Protein AF-A0AAN8JWE1-F1 (afdb_monomer)

pLDDT: mean 92.46, std 7.99, range [54.19, 98.5]

Solvent-accessible surface area (backbone atoms only — not comparable to full-atom values): 15077 Å² total; per-residue (Å²): 125,72,92,80,68,79,83,80,84,54,29,49,36,56,39,36,52,26,7,50,54,37,49,55,50,54,76,70,54,84,64,96,62,85,79,78,40,64,92,31,78,61,24,72,57,59,70,87,70,76,87,64,58,47,81,43,43,50,65,81,78,49,68,73,52,45,65,60,35,49,36,51,43,48,47,51,53,46,54,49,40,28,50,47,27,61,69,56,74,67,34,90,58,44,47,62,56,48,35,48,77,68,76,47,78,60,44,94,60,80,93,50,51,58,51,67,69,54,42,48,54,48,56,77,42,47,66,60,42,52,54,50,45,62,71,67,68,42,66,50,73,68,44,54,52,46,54,53,42,51,52,30,47,39,47,31,45,69,21,37,52,30,58,52,44,43,92,68,32,66,61,27,33,51,52,31,46,58,50,52,56,73,69,73,62,86,80,46,76,43,49,48,38,53,63,56,44,49,62,55,37,48,54,52,51,49,76,72,46,98,65,82,62,56,12,37,40,68,63,45,53,61,67,58,52,51,52,51,53,55,51,48,47,46,34,63,75,65,75,35,64,60,56,90,86,41,90,58,27,69,60,29,49,52,52,45,51,52,55,52,52,69,74,75,110

Organism: Patella caerulea (NCBI:txid87958)

Sequence (265 aa):
MDPNRVIHLRTLGEIRSNAQNYQNAVSNHKGKTKLSAGPFKSCNNAPLVKSLHDDTKVIDFLPVMELHLLLGVTNRLYDHLDTVLRESGDSSLCAQDWAHALSLKRPELHSGEFNGNQCRKLLSNIDKLEDLMNADGNVGPEGQKVLSMLRNFEQVRQRCFGMNLHVDYETSINSFKASYSSLGIPVTSKVHAVFDHISQFLNAQAATSNEQQHGLGYWSEQASEAVHADFQKLWQTGGYKRELSHPEYGQKLLRCTVAYCSRHM

Structure (mmCIF, N/CA/C/O backbone):
data_AF-A0AAN8JWE1-F1
#
_entry.id   AF-A0AAN8JWE1-F1
#
loop_
_atom_site.group_PDB
_atom_site.id
_atom_site.type_symbol
_atom_site.label_atom_id
_atom_site.label_alt_id
_atom_site.label_comp_id
_atom_site.label_asym_id
_atom_site.label_entity_id
_atom_site.label_seq_id
_atom_site.pdbx_PDB_ins_code
_atom_site.Cartn_x
_atom_site.Cartn_y
_atom_site.Cartn_z
_atom_site.occupancy
_atom_site.B_iso_or_equiv
_atom_site.auth_seq_id
_atom_site.auth_comp_id
_atom_site.auth_asym_id
_atom_site.auth_atom_id
_atom_site.pdbx_PDB_model_num
ATOM 1 N N . MET A 1 1 ? 5.346 17.656 -5.849 1.00 58.16 1 MET A N 1
ATOM 2 C CA . MET A 1 1 ? 4.776 18.003 -4.525 1.00 58.16 1 MET A CA 1
ATOM 3 C C . MET A 1 1 ? 5.445 19.269 -4.027 1.00 58.16 1 MET A C 1
ATOM 5 O O . MET A 1 1 ? 6.596 19.477 -4.381 1.00 58.16 1 MET A O 1
ATOM 9 N N . ASP A 1 2 ? 4.754 20.077 -3.224 1.00 57.25 2 ASP A N 1
ATOM 10 C CA . ASP A 1 2 ? 5.368 21.213 -2.528 1.00 57.25 2 ASP A CA 1
ATOM 11 C C . ASP A 1 2 ? 6.410 20.698 -1.507 1.00 57.25 2 ASP A C 1
ATOM 13 O O . ASP A 1 2 ? 6.025 19.961 -0.592 1.00 57.25 2 ASP A O 1
ATOM 17 N N . PRO A 1 3 ? 7.709 21.023 -1.662 1.00 54.19 3 PRO A N 1
ATOM 18 C CA . PRO A 1 3 ? 8.761 20.600 -0.737 1.00 54.19 3 PRO A CA 1
ATOM 19 C C . PRO A 1 3 ? 8.605 21.201 0.669 1.00 54.19 3 PRO A C 1
ATOM 21 O O . PRO A 1 3 ? 9.170 20.662 1.614 1.00 54.19 3 PRO A O 1
ATOM 24 N N . ASN A 1 4 ? 7.797 22.255 0.828 1.00 56.31 4 ASN A N 1
ATOM 25 C CA . ASN A 1 4 ? 7.516 22.903 2.111 1.00 56.31 4 ASN A CA 1
ATOM 26 C C . ASN A 1 4 ? 6.221 22.403 2.770 1.00 56.31 4 ASN A C 1
ATOM 28 O O . ASN A 1 4 ? 5.775 22.961 3.775 1.00 56.31 4 ASN A O 1
ATOM 32 N N . ARG A 1 5 ? 5.583 21.361 2.219 1.00 69.69 5 ARG A N 1
ATOM 33 C CA . ARG A 1 5 ? 4.341 20.816 2.772 1.00 69.69 5 ARG A CA 1
ATOM 34 C C . ARG A 1 5 ? 4.588 20.217 4.160 1.00 69.69 5 ARG A C 1
ATOM 36 O O . ARG A 1 5 ? 5.091 19.103 4.282 1.00 69.69 5 ARG A O 1
ATOM 43 N N . VAL A 1 6 ? 4.130 20.914 5.199 1.00 70.62 6 VAL A N 1
ATOM 44 C CA . VAL A 1 6 ? 4.086 20.386 6.568 1.00 70.62 6 VAL A CA 1
ATOM 45 C C . VAL A 1 6 ? 2.874 19.467 6.719 1.00 70.62 6 VAL A C 1
ATOM 47 O O . VAL A 1 6 ? 1.730 19.855 6.471 1.00 70.62 6 VAL A O 1
ATOM 50 N N . ILE A 1 7 ? 3.123 18.215 7.100 1.00 79.56 7 ILE A N 1
ATOM 51 C CA . ILE A 1 7 ? 2.077 17.210 7.307 1.00 79.56 7 ILE A CA 1
ATOM 52 C C . ILE A 1 7 ? 1.732 17.193 8.793 1.00 79.56 7 ILE A C 1
ATOM 54 O O . ILE A 1 7 ? 2.473 16.644 9.606 1.00 79.56 7 ILE A O 1
ATOM 58 N N . HIS A 1 8 ? 0.593 17.785 9.140 1.00 85.00 8 HIS A N 1
ATOM 59 C CA . HIS A 1 8 ? 0.074 17.756 10.504 1.00 85.00 8 HIS A CA 1
ATOM 60 C C . HIS A 1 8 ? -0.606 16.413 10.793 1.00 85.00 8 HIS A C 1
ATOM 62 O O . HIS A 1 8 ? -1.521 15.998 10.074 1.00 85.00 8 HIS A O 1
ATOM 68 N N . LEU A 1 9 ? -0.143 15.734 11.846 1.00 90.88 9 LEU A N 1
ATOM 69 C CA . LEU A 1 9 ? -0.766 14.516 12.357 1.00 90.88 9 LEU A CA 1
ATOM 70 C C . LEU A 1 9 ? -2.121 14.857 12.964 1.00 90.88 9 LEU A C 1
ATOM 72 O O . LEU A 1 9 ? -2.204 15.725 13.829 1.00 90.88 9 LEU A O 1
ATOM 76 N N . ARG A 1 10 ? -3.163 14.155 12.518 1.00 91.94 10 ARG A N 1
ATOM 77 C CA . ARG A 1 10 ? -4.519 14.395 13.008 1.00 91.94 10 ARG A CA 1
ATOM 78 C C . ARG A 1 10 ? -4.742 13.783 14.380 1.00 91.94 10 ARG A C 1
ATOM 80 O O . ARG A 1 10 ? -4.259 12.677 14.646 1.00 91.94 10 ARG A O 1
ATOM 87 N N . THR A 1 11 ? -5.559 14.448 15.186 1.00 95.25 11 THR A N 1
ATOM 88 C CA . THR A 1 11 ? -6.065 13.902 16.449 1.00 95.25 11 THR A CA 1
ATOM 89 C C . THR A 1 11 ? -7.480 13.339 16.315 1.00 95.25 11 THR A C 1
ATOM 91 O O . THR A 1 11 ? -8.194 13.582 15.335 1.00 95.25 11 THR A O 1
ATOM 94 N N . LEU A 1 12 ? -7.912 12.559 17.308 1.00 95.25 12 LEU A N 1
ATOM 95 C CA . LEU A 1 12 ? -9.286 12.061 17.377 1.00 95.25 12 LEU A CA 1
ATOM 96 C C . LEU A 1 12 ? -10.309 13.191 17.522 1.00 95.25 12 LEU A C 1
ATOM 98 O O . LEU A 1 12 ? -11.371 13.112 16.900 1.00 95.25 12 LEU A O 1
ATOM 102 N N . GLY A 1 13 ? -9.987 14.243 18.277 1.00 95.88 13 GLY A N 1
ATOM 103 C CA . GLY A 1 13 ? -10.839 15.421 18.443 1.00 95.88 13 GLY A CA 1
ATOM 104 C C . GLY A 1 13 ? -11.078 16.148 17.125 1.00 95.88 13 GLY A C 1
ATOM 105 O O . GLY A 1 13 ? -12.217 16.471 16.783 1.00 95.88 13 GLY A O 1
ATOM 106 N N . GLU A 1 14 ? -10.034 16.304 16.307 1.00 96.12 14 GLU A N 1
ATOM 107 C CA . GLU A 1 14 ? -10.172 16.877 14.967 1.00 96.12 14 GLU A CA 1
ATOM 108 C C . GLU A 1 14 ? -11.060 16.015 14.063 1.00 96.12 14 GLU A C 1
ATOM 110 O O . GLU A 1 14 ? -11.883 16.549 13.317 1.00 96.12 14 GLU A O 1
ATOM 115 N N . ILE A 1 15 ? -10.937 14.684 14.117 1.00 95.75 15 ILE A N 1
ATOM 116 C CA . ILE A 1 15 ? -11.800 13.788 13.331 1.00 95.75 15 ILE A CA 1
ATOM 117 C C . ILE A 1 15 ? -13.252 13.882 13.806 1.00 95.75 15 ILE A C 1
ATOM 119 O O . ILE A 1 15 ? -14.153 13.967 12.970 1.00 95.75 15 ILE A O 1
ATOM 123 N N . ARG A 1 16 ? -13.490 13.897 15.123 1.00 96.25 16 ARG A N 1
ATOM 124 C CA . ARG A 1 16 ? -14.828 14.043 15.721 1.00 96.25 16 ARG A CA 1
ATOM 125 C C . ARG A 1 16 ? -15.475 15.361 15.299 1.00 96.25 16 ARG A C 1
ATOM 127 O O . ARG A 1 16 ? -16.591 15.341 14.785 1.00 96.25 16 ARG A O 1
ATOM 134 N N . SER A 1 17 ? -14.747 16.471 15.423 1.00 96.94 17 SER A N 1
ATOM 135 C CA . SER A 1 17 ? -15.210 17.802 15.017 1.00 96.94 17 SER A CA 1
ATOM 136 C C . SER A 1 17 ? -15.527 17.866 13.518 1.00 96.94 17 SER A C 1
ATOM 138 O O . SER A 1 17 ? -16.623 18.266 13.126 1.00 96.94 17 SER A O 1
ATOM 140 N N . ASN A 1 18 ? -14.626 17.380 12.655 1.00 97.19 18 ASN A N 1
ATOM 141 C CA . ASN A 1 18 ? -14.869 17.360 11.209 1.00 97.19 18 ASN A CA 1
ATOM 142 C C . ASN A 1 18 ? -16.058 16.467 10.821 1.00 97.19 18 ASN A C 1
ATOM 144 O O . ASN A 1 18 ? -16.845 16.851 9.954 1.00 97.19 18 ASN A O 1
ATOM 148 N N . ALA A 1 19 ? -16.226 15.315 11.475 1.00 97.06 19 ALA A N 1
ATOM 149 C CA . ALA A 1 19 ? -17.369 14.437 11.251 1.00 97.06 19 ALA A CA 1
ATOM 150 C C . ALA A 1 19 ? -18.691 15.078 11.676 1.00 97.06 19 ALA A C 1
ATOM 152 O O . ALA A 1 19 ? -19.666 15.015 10.928 1.00 97.06 19 ALA A O 1
ATOM 153 N N . GLN A 1 20 ? -18.720 15.745 12.830 1.00 97.25 20 GLN A N 1
ATOM 154 C CA . GLN A 1 20 ? -19.896 16.483 13.283 1.00 97.25 20 GLN A CA 1
ATOM 155 C C . GLN A 1 20 ? -20.250 17.608 12.303 1.00 97.25 20 GLN A C 1
ATOM 157 O O . GLN A 1 20 ? -21.405 17.744 11.902 1.00 97.25 20 GLN A O 1
ATOM 162 N N . ASN A 1 21 ? -19.251 18.364 11.842 1.00 97.62 21 ASN A N 1
ATOM 163 C CA . ASN A 1 21 ? -19.444 19.420 10.850 1.00 97.62 21 ASN A CA 1
ATOM 164 C C . ASN A 1 21 ? -19.995 18.870 9.527 1.00 97.62 21 ASN A C 1
ATOM 166 O O . ASN A 1 21 ? -20.923 19.454 8.964 1.00 97.62 21 ASN A O 1
ATOM 170 N N . TYR A 1 22 ? -19.491 17.723 9.059 1.00 97.62 22 TYR A N 1
ATOM 171 C CA . TYR A 1 22 ? -20.025 17.058 7.870 1.00 97.62 22 TYR A CA 1
ATOM 172 C C . TYR A 1 22 ? -21.480 16.619 8.065 1.00 97.62 22 TYR A C 1
ATOM 174 O O . TYR A 1 22 ? -22.319 16.892 7.211 1.00 97.62 22 TYR A O 1
ATOM 182 N N . GLN A 1 23 ? -21.807 15.980 9.188 1.00 96.62 23 GLN A N 1
ATOM 183 C CA . GLN A 1 23 ? -23.162 15.497 9.481 1.00 96.62 23 GLN A CA 1
ATOM 184 C C . GLN A 1 23 ? -24.174 16.643 9.613 1.00 96.62 23 GLN A C 1
ATOM 186 O O . GLN A 1 23 ? -25.292 16.548 9.096 1.00 96.62 23 GLN A O 1
ATOM 191 N N . ASN A 1 24 ? -23.762 17.761 10.214 1.00 96.69 24 ASN A N 1
ATOM 192 C CA . ASN A 1 24 ? -24.551 18.989 10.263 1.00 96.69 24 ASN A CA 1
ATOM 193 C C . ASN A 1 24 ? -24.773 19.558 8.855 1.00 96.69 24 ASN A C 1
ATOM 195 O O . ASN A 1 24 ? -25.891 19.936 8.507 1.00 96.69 24 ASN A O 1
ATOM 199 N N . ALA A 1 25 ? -23.736 19.587 8.015 1.00 96.19 25 ALA A N 1
ATOM 200 C CA . ALA A 1 25 ? -23.857 20.061 6.641 1.00 96.19 25 ALA A CA 1
ATOM 201 C C . ALA A 1 25 ? -24.756 19.149 5.789 1.00 96.19 25 ALA A C 1
ATOM 203 O O . ALA A 1 25 ? -25.588 19.650 5.040 1.00 96.19 25 ALA A O 1
ATOM 204 N N . VAL A 1 26 ? -24.653 17.823 5.945 1.00 95.69 26 VAL A N 1
ATOM 205 C CA . VAL A 1 26 ? -25.523 16.839 5.278 1.00 95.69 26 VAL A CA 1
ATOM 206 C C . VAL A 1 26 ? -26.982 17.025 5.684 1.00 95.69 26 VAL A C 1
ATOM 208 O O . VAL A 1 26 ? -27.845 17.041 4.814 1.00 95.69 26 VAL A O 1
ATOM 211 N N . SER A 1 27 ? -27.260 17.222 6.975 1.00 94.38 27 SER A N 1
ATOM 212 C CA . SER A 1 27 ? -28.627 17.437 7.480 1.00 94.38 27 SER A CA 1
ATOM 213 C C . SER A 1 27 ? -29.282 18.694 6.895 1.00 94.38 27 SER A C 1
ATOM 215 O O . SER A 1 27 ? -30.498 18.748 6.734 1.00 94.38 27 SER A O 1
ATOM 217 N N . ASN A 1 28 ? -28.469 19.691 6.535 1.00 93.69 28 ASN A N 1
ATOM 218 C CA . ASN A 1 28 ? -28.914 20.943 5.924 1.00 93.69 28 ASN A CA 1
ATOM 219 C C . ASN A 1 28 ? -28.837 20.940 4.386 1.00 93.69 28 ASN A C 1
ATOM 221 O O . ASN A 1 28 ? -29.255 21.905 3.739 1.00 93.69 28 ASN A O 1
ATOM 225 N N . HIS A 1 29 ? -28.295 19.883 3.778 1.00 93.75 29 HIS A N 1
ATOM 226 C CA . HIS A 1 29 ? -28.052 19.824 2.343 1.00 93.75 29 HIS A CA 1
ATOM 227 C C . HIS A 1 29 ? -29.338 19.507 1.577 1.00 93.75 29 HIS A C 1
ATOM 229 O O . HIS A 1 29 ? -29.913 18.433 1.716 1.00 93.75 29 HIS A O 1
ATOM 235 N N . LYS A 1 30 ? -29.766 20.435 0.714 1.00 92.31 30 LYS A N 1
ATOM 236 C CA . LYS A 1 30 ? -30.956 20.287 -0.149 1.00 92.31 30 LYS A CA 1
ATOM 237 C C . LYS A 1 30 ? -30.621 19.901 -1.595 1.00 92.31 30 LYS A C 1
ATOM 239 O O . LYS A 1 30 ? -31.501 19.885 -2.453 1.00 92.31 30 LYS A O 1
ATOM 244 N N . GLY A 1 31 ? -29.345 19.657 -1.899 1.00 89.00 31 GLY A N 1
ATOM 245 C CA . GLY A 1 31 ? -28.910 19.309 -3.249 1.00 89.00 31 GLY A CA 1
ATOM 246 C C . GLY A 1 31 ? -29.350 17.902 -3.657 1.00 89.00 31 GLY A C 1
ATOM 247 O O . GLY A 1 31 ? -29.452 17.004 -2.829 1.00 89.00 31 GLY A O 1
ATOM 248 N N . LYS A 1 32 ? -29.565 17.697 -4.963 1.00 86.31 32 LYS A N 1
ATOM 249 C CA . LYS A 1 32 ? -29.932 16.383 -5.527 1.00 86.31 32 LYS A CA 1
ATOM 250 C C . LYS A 1 32 ? -28.802 15.351 -5.436 1.00 86.31 32 LYS A C 1
ATOM 252 O O . LYS A 1 32 ? -29.055 14.154 -5.483 1.00 86.31 32 LYS A O 1
ATOM 257 N N . THR A 1 33 ? -27.557 15.810 -5.343 1.00 91.56 33 THR A N 1
ATOM 258 C CA . THR A 1 33 ? -26.364 14.965 -5.246 1.00 91.56 33 THR A CA 1
ATOM 259 C C . THR A 1 33 ? -25.874 14.883 -3.808 1.00 91.56 33 THR A C 1
ATOM 261 O O . THR A 1 33 ? -26.027 15.830 -3.038 1.00 91.56 33 THR A O 1
ATOM 264 N N . LYS A 1 34 ? -25.231 13.768 -3.446 1.00 90.56 34 LYS A N 1
ATOM 265 C CA . LYS A 1 34 ? -24.604 13.599 -2.129 1.00 90.56 34 LYS A CA 1
ATOM 266 C C . LYS A 1 34 ? -23.579 14.710 -1.874 1.00 90.56 34 LYS A C 1
ATOM 268 O O . LYS A 1 34 ? -22.737 14.984 -2.729 1.00 90.56 34 LYS A O 1
ATOM 273 N N . LEU A 1 35 ? -23.624 15.313 -0.685 1.00 93.50 35 LEU A N 1
ATOM 274 C CA . LEU A 1 35 ? -22.643 16.310 -0.268 1.00 93.50 35 LEU A CA 1
ATOM 275 C C . LEU A 1 35 ? -21.244 15.679 -0.168 1.00 93.50 35 LEU A C 1
ATOM 277 O O . LEU A 1 35 ? -21.058 14.645 0.484 1.00 93.50 35 LEU A O 1
ATOM 281 N N . SER A 1 36 ? -20.258 16.324 -0.793 1.00 94.44 36 SER A N 1
ATOM 282 C CA . SER A 1 36 ? -18.857 15.913 -0.702 1.00 94.44 36 SER A CA 1
ATOM 283 C C . SER A 1 36 ? -18.318 16.121 0.711 1.00 94.44 36 SER A C 1
ATOM 285 O O . SER A 1 36 ? -18.492 17.183 1.304 1.00 94.44 36 SER A O 1
ATOM 287 N N . ALA A 1 37 ? -17.608 15.121 1.231 1.00 94.06 37 ALA A N 1
ATOM 288 C CA . ALA A 1 37 ? -16.911 15.219 2.510 1.00 94.06 37 ALA A CA 1
ATOM 289 C C . ALA A 1 37 ? -15.507 15.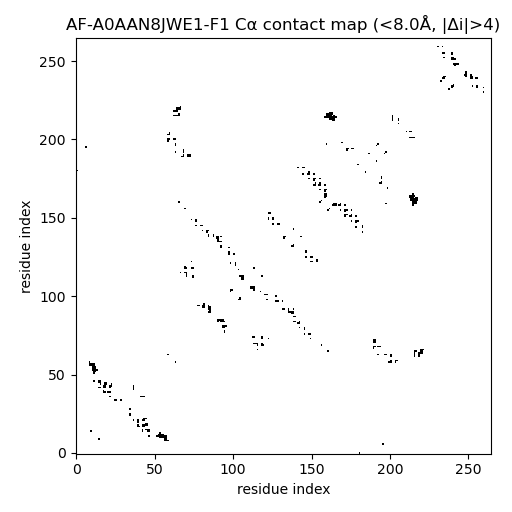837 2.393 1.00 94.06 37 ALA A C 1
ATOM 291 O O . ALA A 1 37 ? -14.839 16.044 3.404 1.00 94.06 37 ALA A O 1
ATOM 292 N N . GLY A 1 38 ? -15.046 16.148 1.175 1.00 93.56 38 GLY A N 1
ATOM 293 C CA . GLY A 1 38 ? -13.724 16.731 0.923 1.00 93.56 38 GLY A CA 1
ATOM 294 C C . GLY A 1 38 ? -13.421 17.983 1.764 1.00 93.56 38 GLY A C 1
ATOM 295 O O . GLY A 1 38 ? -12.376 18.006 2.419 1.00 93.56 38 GLY A O 1
ATOM 296 N N . PRO A 1 39 ? -14.333 18.978 1.838 1.00 95.56 39 PRO A N 1
ATOM 297 C CA . PRO A 1 39 ? -14.158 20.161 2.690 1.00 95.56 39 PRO A CA 1
ATOM 298 C C . PRO A 1 39 ? -13.998 19.831 4.180 1.00 95.56 39 PRO A C 1
ATOM 300 O O . PRO A 1 39 ? -13.297 20.533 4.899 1.00 95.56 39 PRO A O 1
ATOM 303 N N . PHE A 1 40 ? -14.569 18.709 4.619 1.00 95.50 40 PHE A N 1
ATOM 304 C CA . PHE A 1 40 ? -14.522 18.190 5.989 1.00 95.50 40 PHE A CA 1
ATOM 305 C C . PHE A 1 40 ? -13.427 17.130 6.155 1.00 95.50 40 PHE A C 1
ATOM 307 O O . PHE A 1 40 ? -13.557 16.180 6.926 1.00 95.50 40 PHE A O 1
ATOM 314 N N . LYS A 1 41 ? -12.355 17.241 5.360 1.00 92.81 41 LYS A N 1
ATOM 315 C CA . LYS A 1 41 ? -11.181 16.357 5.400 1.00 92.81 41 LYS A CA 1
ATOM 316 C C . LYS A 1 41 ? -11.513 14.866 5.233 1.00 92.81 41 LYS A C 1
ATOM 318 O O . LYS A 1 41 ? -10.735 14.014 5.671 1.00 92.81 41 LYS A O 1
ATOM 323 N N . SER A 1 42 ? -12.620 14.571 4.545 1.00 93.88 42 SER A N 1
ATOM 324 C CA . SER A 1 42 ? -13.194 13.232 4.338 1.00 93.88 42 SER A CA 1
ATOM 325 C C . SER A 1 42 ? -13.588 12.493 5.626 1.00 93.88 42 SER A C 1
ATOM 327 O O . SER A 1 42 ? -13.636 11.264 5.652 1.00 93.88 42 SER A O 1
ATOM 329 N N . CYS A 1 43 ? -13.877 13.223 6.705 1.00 94.69 43 CYS A N 1
ATOM 330 C CA . CYS A 1 43 ? -14.392 12.660 7.949 1.00 94.69 43 CYS A CA 1
ATOM 331 C C . CYS A 1 43 ? -15.921 12.550 7.866 1.00 94.69 43 CYS A C 1
ATOM 333 O O . CYS A 1 43 ? -16.632 13.495 8.182 1.00 94.69 43 CYS A O 1
ATOM 335 N N . ASN A 1 44 ? -16.438 11.404 7.415 1.00 94.50 44 ASN A N 1
ATOM 336 C CA . ASN A 1 44 ? -17.889 11.220 7.246 1.00 94.50 44 ASN A CA 1
ATOM 337 C C . ASN A 1 44 ? -18.596 10.818 8.550 1.00 94.50 44 ASN A C 1
ATOM 339 O O . ASN A 1 44 ? -19.780 11.090 8.734 1.00 94.50 44 ASN A O 1
ATOM 343 N N . ASN A 1 45 ? -17.873 10.113 9.421 1.00 94.56 45 ASN A N 1
ATOM 344 C CA . ASN A 1 45 ? -18.383 9.505 10.643 1.00 94.56 45 ASN A CA 1
ATOM 345 C C . ASN A 1 45 ? -17.405 9.752 11.789 1.00 94.56 45 ASN A C 1
ATOM 347 O O . ASN A 1 45 ? -16.194 9.833 11.568 1.00 94.56 45 ASN A O 1
ATOM 351 N N . ALA A 1 46 ? -17.933 9.835 13.009 1.00 93.56 46 ALA A N 1
ATOM 352 C CA . ALA A 1 46 ? -17.108 9.876 14.206 1.00 93.56 46 ALA A CA 1
ATOM 353 C C . ALA A 1 46 ? -16.342 8.544 14.385 1.00 93.56 46 ALA A C 1
ATOM 355 O O . ALA A 1 46 ? -16.850 7.492 13.979 1.00 93.56 46 ALA A O 1
ATOM 356 N N . PRO A 1 47 ? -15.148 8.557 15.007 1.00 92.00 47 PRO A N 1
ATOM 357 C CA . PRO A 1 47 ? -14.418 7.338 15.339 1.00 92.00 47 PRO A CA 1
ATOM 358 C C . PRO A 1 47 ? -15.258 6.401 16.216 1.00 92.00 47 PRO A C 1
ATOM 360 O O . PRO A 1 47 ? -15.959 6.851 17.123 1.00 92.00 47 PRO A O 1
ATOM 363 N N . LEU A 1 48 ? -15.145 5.088 15.990 1.00 91.12 48 LEU A N 1
ATOM 364 C CA . LEU A 1 48 ? -15.819 4.084 16.826 1.00 91.12 48 LEU A CA 1
ATOM 365 C C . LEU A 1 48 ? -15.246 4.034 18.251 1.00 91.12 48 LEU A C 1
ATOM 367 O O . LEU A 1 48 ? -15.952 3.673 19.192 1.00 91.12 48 LEU A O 1
ATOM 371 N N . VAL A 1 49 ? -13.981 4.426 18.419 1.00 87.81 49 VAL A N 1
ATOM 372 C CA . VAL A 1 49 ? -13.311 4.464 19.719 1.00 87.81 49 VAL A CA 1
ATOM 373 C C . VAL A 1 49 ? -13.732 5.725 20.476 1.00 87.81 49 VAL A C 1
ATOM 375 O O . VAL A 1 49 ? -13.234 6.827 20.231 1.00 87.81 49 VAL A O 1
ATOM 378 N N . LYS A 1 50 ? -14.687 5.561 21.396 1.00 87.50 50 LYS A N 1
ATOM 379 C CA . LYS A 1 50 ? -15.255 6.660 22.197 1.00 87.50 50 LYS A CA 1
ATOM 380 C C . LYS A 1 50 ? -14.466 6.972 23.469 1.00 87.50 50 LYS A C 1
ATOM 382 O O . LYS A 1 50 ? -14.606 8.062 24.000 1.00 87.50 50 LYS A O 1
ATOM 387 N N . SER A 1 51 ? -13.664 6.026 23.955 1.00 90.06 51 SER A N 1
ATOM 388 C CA . SER A 1 51 ? -12.954 6.127 25.236 1.00 90.06 51 SER A CA 1
ATOM 389 C C . SER A 1 51 ? -11.641 6.912 25.176 1.00 90.06 51 SER A C 1
ATOM 391 O O . SER A 1 51 ? -11.152 7.334 26.217 1.00 90.06 51 SER A O 1
ATOM 393 N N . LEU A 1 52 ? -11.055 7.100 23.989 1.00 93.12 52 LEU A N 1
ATOM 394 C CA . LEU A 1 52 ? -9.779 7.807 23.832 1.00 93.12 52 LEU A CA 1
ATOM 395 C C . LEU A 1 52 ? -9.963 9.330 23.805 1.00 93.12 52 LEU A C 1
ATOM 397 O O . LEU A 1 52 ? -10.942 9.829 23.236 1.00 93.12 52 LEU A O 1
ATOM 401 N N . HIS A 1 53 ? -8.997 10.050 24.382 1.00 95.00 53 HIS A N 1
ATOM 402 C CA . HIS A 1 53 ? -9.008 11.509 24.503 1.00 95.00 53 HIS A CA 1
ATOM 403 C C . HIS A 1 53 ? -8.947 12.208 23.136 1.00 95.00 53 HIS A C 1
ATOM 405 O O . HIS A 1 53 ? -8.451 11.649 22.157 1.00 95.00 53 HIS A O 1
ATOM 411 N N . ASP A 1 54 ? -9.453 13.440 23.059 1.00 95.94 54 ASP A N 1
ATOM 412 C CA . ASP A 1 54 ? -9.454 14.231 21.821 1.00 95.94 54 ASP A CA 1
ATOM 413 C C . ASP A 1 54 ? -8.038 14.553 21.324 1.00 95.94 54 ASP A C 1
ATOM 415 O O . ASP A 1 54 ? -7.826 14.627 20.115 1.00 95.94 54 ASP A O 1
ATOM 419 N N . ASP A 1 55 ? -7.066 14.656 22.231 1.00 95.44 55 ASP A N 1
ATOM 420 C CA . ASP A 1 55 ? -5.664 14.955 21.902 1.00 95.44 55 ASP A CA 1
ATOM 421 C C . ASP A 1 55 ? -4.872 13.740 21.397 1.00 95.44 55 ASP A C 1
ATOM 423 O O . ASP A 1 55 ? -3.740 13.888 20.935 1.00 95.44 55 ASP A O 1
ATOM 427 N N . THR A 1 56 ? -5.440 12.530 21.463 1.00 94.19 56 THR A N 1
ATOM 428 C CA . THR A 1 56 ? -4.772 11.322 20.964 1.00 94.19 56 THR A CA 1
ATOM 429 C C . THR A 1 56 ? -4.560 11.437 19.457 1.00 94.19 56 THR A C 1
ATOM 431 O O . THR A 1 56 ? -5.528 11.597 18.701 1.00 94.19 56 THR A O 1
ATOM 434 N N . LYS A 1 57 ? -3.308 11.326 18.994 1.00 93.94 57 LYS A N 1
ATOM 435 C CA . LYS A 1 57 ? -3.022 11.303 17.557 1.00 93.94 57 LYS A CA 1
ATOM 436 C C . LYS A 1 57 ? -3.424 9.950 16.995 1.00 93.94 57 LYS A C 1
ATOM 438 O O . LYS A 1 57 ? -3.257 8.915 17.631 1.00 93.94 57 LYS A O 1
ATOM 443 N N . VAL A 1 58 ? -3.917 9.945 15.761 1.00 92.00 58 VAL A N 1
ATOM 444 C CA . VAL A 1 58 ? -4.319 8.699 15.083 1.00 92.00 58 VAL A CA 1
ATOM 445 C C . VAL A 1 58 ? -3.163 7.703 15.004 1.00 92.00 58 VAL A C 1
ATOM 447 O O . VAL A 1 58 ? -3.357 6.508 15.203 1.00 92.00 58 VAL A O 1
ATOM 450 N N . ILE A 1 59 ? -1.960 8.212 14.749 1.00 91.44 59 ILE A N 1
ATOM 451 C CA . ILE A 1 59 ? -0.748 7.412 14.567 1.00 91.44 59 ILE A CA 1
ATOM 452 C C . ILE A 1 59 ? -0.275 6.721 15.854 1.00 91.44 59 ILE A C 1
ATOM 454 O O . ILE A 1 59 ? 0.496 5.772 15.781 1.00 91.44 59 ILE A O 1
ATOM 458 N N . ASP A 1 60 ? -0.749 7.172 17.020 1.00 88.50 60 ASP A N 1
ATOM 459 C CA . ASP A 1 60 ? -0.339 6.618 18.313 1.00 88.50 60 ASP A CA 1
ATOM 460 C C . ASP A 1 60 ? -1.009 5.263 18.592 1.00 88.50 60 ASP A C 1
ATOM 462 O O . ASP A 1 60 ? -0.509 4.488 19.400 1.00 88.50 60 ASP A O 1
ATOM 466 N N . PHE A 1 61 ? -2.139 4.960 17.939 1.00 84.75 61 PHE A N 1
ATOM 467 C CA . PHE A 1 61 ? -2.892 3.725 18.195 1.00 84.75 61 PHE A CA 1
ATOM 468 C C . PHE A 1 61 ? -3.316 2.962 16.935 1.00 84.75 61 PHE A C 1
ATOM 470 O O . PHE A 1 61 ? -3.643 1.780 17.030 1.00 84.75 61 PHE A O 1
ATOM 477 N N . LEU A 1 62 ? -3.354 3.609 15.764 1.00 89.06 62 LEU A N 1
ATOM 478 C CA . LEU A 1 62 ? -3.667 2.944 14.503 1.00 89.06 62 LEU A CA 1
ATOM 479 C C . LEU A 1 62 ? -2.376 2.756 13.695 1.00 89.06 62 LEU A C 1
ATOM 481 O O . LEU A 1 62 ? -1.839 3.746 13.186 1.00 89.06 62 LEU A O 1
ATOM 485 N N . PRO A 1 63 ? -1.882 1.515 13.545 1.00 91.06 63 PRO A N 1
ATOM 486 C CA . PRO A 1 63 ? -0.648 1.269 12.823 1.00 91.06 63 PRO A CA 1
ATOM 487 C C . PRO A 1 63 ? -0.796 1.545 11.328 1.00 91.06 63 PRO A C 1
ATOM 489 O O . PRO A 1 63 ? -1.878 1.447 10.735 1.00 91.06 63 PRO A O 1
ATOM 492 N N . VAL A 1 64 ? 0.331 1.869 10.698 1.00 93.50 64 VAL A N 1
ATOM 493 C CA . VAL A 1 64 ? 0.409 1.995 9.244 1.00 93.50 64 VAL A CA 1
ATOM 494 C C . VAL A 1 64 ? 0.365 0.593 8.625 1.00 93.50 64 VAL A C 1
ATOM 496 O O . VAL A 1 64 ? 1.332 -0.155 8.681 1.00 93.50 64 VAL A O 1
ATOM 499 N N . MET A 1 65 ? -0.786 0.266 8.038 1.00 93.69 65 MET A N 1
ATOM 500 C CA . MET A 1 65 ? -1.146 -1.041 7.471 1.00 93.69 65 MET A CA 1
ATOM 501 C C . MET A 1 65 ? -0.305 -1.422 6.239 1.00 93.69 65 MET A C 1
ATOM 503 O O . MET A 1 65 ? -0.615 -1.018 5.110 1.00 93.69 65 MET A O 1
ATOM 507 N N . GLU A 1 66 ? 0.771 -2.180 6.453 1.00 96.06 66 GLU A N 1
ATOM 508 C CA . GLU A 1 66 ? 1.775 -2.518 5.439 1.00 96.06 66 GLU A CA 1
ATOM 509 C C . GLU A 1 66 ? 1.229 -3.334 4.263 1.00 96.06 66 GLU A C 1
ATOM 511 O O . GLU A 1 66 ? 1.591 -3.066 3.113 1.00 96.06 66 GLU A O 1
ATOM 516 N N . LEU A 1 67 ? 0.327 -4.293 4.506 1.00 95.94 67 LEU A N 1
ATOM 517 C CA . LEU A 1 67 ? -0.253 -5.111 3.442 1.00 95.94 67 LEU A CA 1
ATOM 518 C C . LEU A 1 67 ? -1.062 -4.214 2.505 1.00 95.94 67 LEU A C 1
ATOM 520 O O . LEU A 1 67 ? -0.939 -4.316 1.286 1.00 95.94 67 LEU A O 1
ATOM 524 N N . HIS A 1 68 ? -1.837 -3.280 3.047 1.00 95.56 68 HIS A N 1
ATOM 525 C CA . HIS A 1 68 ? -2.619 -2.365 2.222 1.00 95.56 68 HIS A CA 1
ATOM 526 C C . HIS A 1 68 ? -1.768 -1.336 1.468 1.00 95.56 68 HIS A C 1
ATOM 528 O O . HIS A 1 68 ? -2.179 -0.881 0.394 1.00 95.56 68 HIS A O 1
ATOM 534 N N . LEU A 1 69 ? -0.609 -0.944 2.007 1.00 98.06 69 LEU A N 1
ATOM 535 C CA . LEU A 1 69 ? 0.358 -0.131 1.266 1.00 98.06 69 LEU A CA 1
ATOM 536 C C . LEU A 1 69 ? 0.970 -0.931 0.113 1.00 98.06 69 LEU A C 1
ATOM 538 O O . LEU A 1 69 ? 0.990 -0.437 -1.015 1.00 98.06 69 LEU A O 1
ATOM 542 N N . LEU A 1 70 ? 1.390 -2.174 0.372 1.00 98.00 70 LEU A N 1
ATOM 543 C CA . LEU A 1 70 ? 1.911 -3.093 -0.640 1.00 98.00 70 LEU A CA 1
ATOM 544 C C . LEU A 1 70 ? 0.915 -3.264 -1.792 1.00 98.00 70 LEU A C 1
ATOM 546 O O . LEU A 1 70 ? 1.282 -3.058 -2.949 1.00 98.00 70 LEU A O 1
ATOM 550 N N . LEU A 1 71 ? -0.337 -3.604 -1.476 1.00 96.69 71 LEU A N 1
ATOM 551 C CA . LEU A 1 71 ? -1.398 -3.817 -2.461 1.00 96.69 71 LEU A CA 1
ATOM 552 C C . LEU A 1 71 ? -1.632 -2.564 -3.308 1.00 96.69 71 LEU A C 1
ATOM 554 O O . LEU A 1 71 ? -1.581 -2.627 -4.537 1.00 96.69 71 LEU A O 1
ATOM 558 N N . GLY A 1 72 ? -1.861 -1.421 -2.656 1.00 96.75 72 GLY A N 1
ATOM 559 C CA . GLY A 1 72 ? -2.254 -0.197 -3.348 1.00 96.75 72 GLY A CA 1
ATOM 560 C C . GLY A 1 72 ? -1.146 0.405 -4.208 1.00 96.75 72 GLY A C 1
ATOM 561 O O . GLY A 1 72 ? -1.422 0.903 -5.295 1.00 96.75 72 GLY A O 1
ATOM 562 N N . VAL A 1 73 ? 0.106 0.364 -3.748 1.00 98.19 73 VAL A N 1
ATOM 563 C CA . VAL A 1 73 ? 1.236 0.924 -4.504 1.00 98.19 73 VAL A CA 1
ATOM 564 C C . VAL A 1 73 ? 1.637 -0.011 -5.644 1.00 98.19 73 VAL A C 1
ATOM 566 O O . VAL A 1 73 ? 1.791 0.453 -6.771 1.00 98.19 73 VAL A O 1
ATOM 569 N N . THR A 1 74 ? 1.741 -1.321 -5.393 1.00 98.19 74 THR A N 1
ATOM 570 C CA . THR A 1 74 ? 2.160 -2.286 -6.426 1.00 98.19 74 THR A CA 1
ATOM 571 C C . THR A 1 74 ? 1.160 -2.340 -7.574 1.00 98.19 74 THR A C 1
ATOM 573 O O . THR A 1 74 ? 1.564 -2.238 -8.728 1.00 98.19 74 THR A O 1
ATOM 576 N N . ASN A 1 75 ? -0.143 -2.448 -7.281 1.00 97.50 75 ASN A N 1
ATOM 577 C CA . ASN A 1 75 ? -1.158 -2.474 -8.337 1.00 97.50 75 ASN A CA 1
ATOM 578 C C . ASN A 1 75 ? -1.188 -1.158 -9.121 1.00 97.50 75 ASN A C 1
ATOM 580 O O . ASN A 1 75 ? -1.224 -1.194 -10.345 1.00 97.50 75 ASN A O 1
ATOM 584 N N . ARG A 1 76 ? -1.051 -0.007 -8.445 1.00 96.88 76 ARG A N 1
ATOM 585 C CA . ARG A 1 76 ? -0.977 1.301 -9.110 1.00 96.88 76 ARG A CA 1
ATOM 586 C C . ARG A 1 76 ? 0.205 1.410 -10.075 1.00 96.88 76 ARG A C 1
ATOM 588 O O . ARG A 1 76 ? 0.033 1.929 -11.174 1.00 96.88 76 ARG A O 1
ATOM 595 N N . LEU A 1 77 ? 1.394 0.973 -9.657 1.00 97.62 77 LEU A N 1
ATOM 596 C CA . LEU A 1 77 ? 2.590 1.010 -10.502 1.00 97.62 77 LEU A CA 1
ATOM 597 C C . LEU A 1 77 ? 2.503 0.003 -11.649 1.00 97.62 77 LEU A C 1
ATOM 599 O O . LEU A 1 77 ? 2.914 0.329 -12.755 1.00 97.62 77 LEU A O 1
ATOM 603 N N . TYR A 1 78 ? 1.930 -1.177 -11.410 1.00 97.56 78 TYR A N 1
ATOM 604 C CA . TYR A 1 78 ? 1.679 -2.165 -12.457 1.00 97.56 78 TYR A CA 1
ATOM 605 C C . TYR A 1 78 ? 0.701 -1.639 -13.516 1.00 97.56 78 TYR A C 1
ATOM 607 O O . TYR A 1 78 ? 0.974 -1.753 -14.705 1.00 97.56 78 TYR A O 1
ATOM 615 N N . ASP A 1 79 ? -0.417 -1.034 -13.104 1.00 95.81 79 ASP A N 1
ATOM 616 C CA . ASP A 1 79 ? -1.397 -0.473 -14.044 1.00 95.81 79 ASP A CA 1
ATOM 617 C C . ASP A 1 79 ? -0.773 0.647 -14.874 1.00 95.81 79 ASP A C 1
ATOM 619 O O . ASP A 1 79 ? -0.975 0.726 -16.082 1.00 95.81 79 ASP A O 1
ATOM 623 N N . HIS A 1 80 ? 0.029 1.496 -14.227 1.00 96.38 80 HIS A N 1
ATOM 624 C CA . HIS A 1 80 ? 0.731 2.559 -14.925 1.00 96.38 80 HIS A CA 1
ATOM 625 C C . HIS A 1 80 ? 1.791 2.017 -15.891 1.00 96.38 80 HIS A C 1
ATOM 627 O O . HIS A 1 80 ? 1.894 2.535 -17.000 1.00 96.38 80 HIS A O 1
ATOM 633 N N . LEU A 1 81 ? 2.527 0.963 -15.510 1.00 96.44 81 LEU A N 1
ATOM 634 C CA . LEU A 1 81 ? 3.447 0.252 -16.401 1.00 96.44 81 LEU A CA 1
ATOM 635 C C . LEU A 1 81 ? 2.716 -0.252 -17.652 1.00 96.44 81 LEU A C 1
ATOM 637 O O . LEU A 1 81 ? 3.198 -0.055 -18.761 1.00 96.44 81 LEU A O 1
ATOM 641 N N . ASP A 1 82 ? 1.548 -0.876 -17.482 1.00 95.31 82 ASP A N 1
ATOM 642 C CA . ASP A 1 82 ? 0.765 -1.396 -18.606 1.00 95.31 82 ASP A CA 1
ATOM 643 C C . ASP A 1 82 ? 0.333 -0.274 -19.557 1.00 95.31 82 ASP A C 1
ATOM 645 O O . ASP A 1 82 ? 0.463 -0.412 -20.771 1.00 95.31 82 ASP A O 1
ATOM 649 N N . THR A 1 83 ? -0.115 0.863 -19.011 1.00 94.50 83 THR A N 1
ATOM 650 C CA . THR A 1 83 ? -0.443 2.057 -19.801 1.00 94.50 83 THR A CA 1
ATOM 651 C C . THR A 1 83 ? 0.755 2.537 -20.616 1.00 94.50 83 THR A C 1
ATOM 653 O O . THR A 1 83 ? 0.642 2.643 -21.835 1.00 94.50 83 THR A O 1
ATOM 656 N N . VAL A 1 84 ? 1.910 2.781 -19.983 1.00 94.19 84 VAL A N 1
ATOM 657 C CA . VAL A 1 84 ? 3.066 3.357 -20.694 1.00 94.19 84 VAL A CA 1
ATOM 658 C C . VAL A 1 84 ? 3.641 2.409 -21.744 1.00 94.19 84 VAL A C 1
ATOM 660 O O . VAL A 1 84 ? 4.078 2.870 -22.794 1.00 94.19 84 VAL A O 1
ATOM 663 N N . LEU A 1 85 ? 3.616 1.094 -21.502 1.00 93.50 85 LEU A N 1
ATOM 664 C CA . LEU A 1 85 ? 4.081 0.112 -22.482 1.00 93.50 85 LEU A CA 1
ATOM 665 C C . LEU A 1 85 ? 3.157 0.059 -23.707 1.00 93.50 85 LEU A C 1
ATOM 667 O O . LEU A 1 85 ? 3.640 0.081 -24.836 1.00 93.50 85 LEU A O 1
ATOM 671 N N . ARG A 1 86 ? 1.833 0.078 -23.501 1.00 91.12 86 ARG A N 1
ATOM 672 C CA . ARG A 1 86 ? 0.849 0.058 -24.600 1.00 91.12 86 ARG A CA 1
ATOM 673 C C . ARG A 1 86 ? 0.823 1.349 -25.412 1.00 91.12 86 ARG A C 1
ATOM 675 O O . ARG A 1 86 ? 0.572 1.306 -26.612 1.00 91.12 86 ARG A O 1
ATOM 682 N N . GLU A 1 87 ? 1.048 2.490 -24.770 1.00 89.00 87 GLU A N 1
ATOM 683 C CA . GLU A 1 87 ? 1.076 3.796 -25.436 1.00 89.00 87 GLU A CA 1
ATOM 684 C C . GLU A 1 87 ? 2.379 4.041 -26.207 1.00 89.00 87 GLU A C 1
ATOM 686 O O . GLU A 1 87 ? 2.399 4.876 -27.109 1.00 89.00 87 GLU A O 1
ATOM 691 N N . SER A 1 88 ? 3.451 3.300 -25.899 1.00 78.00 88 SER A N 1
ATOM 692 C CA . SER A 1 88 ? 4.764 3.476 -26.528 1.00 78.00 88 SER A CA 1
ATOM 693 C C . SER A 1 88 ? 4.783 3.156 -28.028 1.00 78.00 88 SER A C 1
ATOM 695 O O . SER A 1 88 ? 5.764 3.506 -28.672 1.00 78.00 88 SER A O 1
ATOM 697 N N . GLY A 1 89 ? 3.747 2.512 -28.589 1.00 69.06 89 GLY A N 1
ATOM 698 C CA . GLY A 1 89 ? 3.555 2.249 -30.029 1.00 69.06 89 GLY A CA 1
ATOM 699 C C . GLY A 1 89 ? 4.526 1.243 -30.668 1.00 69.06 89 GLY A C 1
ATOM 700 O O . GLY A 1 89 ? 4.117 0.467 -31.527 1.00 69.06 89 GLY A O 1
ATOM 701 N N . ASP A 1 90 ? 5.774 1.227 -30.205 1.00 79.19 90 ASP A N 1
ATOM 702 C CA . ASP A 1 90 ? 6.898 0.461 -30.749 1.00 79.19 90 ASP A CA 1
ATOM 703 C C . ASP A 1 90 ? 7.212 -0.811 -29.938 1.00 79.19 90 ASP A C 1
ATOM 705 O O . ASP A 1 90 ? 7.894 -1.712 -30.428 1.00 79.19 90 ASP A O 1
ATOM 709 N N . SER A 1 91 ? 6.717 -0.903 -28.697 1.00 81.19 91 SER A N 1
ATOM 710 C CA . SER A 1 91 ? 6.904 -2.073 -27.834 1.00 81.19 91 SER A CA 1
ATOM 711 C C . SER A 1 91 ? 5.767 -3.073 -28.018 1.00 81.19 91 SER A C 1
ATOM 713 O O . SER A 1 91 ? 4.588 -2.712 -28.013 1.00 81.19 91 SER A O 1
ATOM 715 N N . SER A 1 92 ? 6.122 -4.349 -28.153 1.00 87.81 92 SER A N 1
ATOM 716 C CA . SER A 1 92 ? 5.150 -5.448 -28.151 1.00 87.81 92 SER A CA 1
ATOM 717 C C . SER A 1 92 ? 4.816 -5.929 -26.735 1.00 87.81 92 SER A C 1
ATOM 719 O O . SER A 1 92 ? 3.847 -6.664 -26.539 1.00 87.81 92 SER A O 1
ATOM 721 N N . LEU A 1 93 ? 5.619 -5.499 -25.758 1.00 94.25 93 LEU A N 1
ATOM 722 C CA . LEU A 1 93 ? 5.516 -5.870 -24.358 1.00 94.25 93 LEU A CA 1
ATOM 723 C C . LEU A 1 93 ? 4.324 -5.176 -23.689 1.00 94.25 93 LEU A C 1
ATOM 725 O O . LEU A 1 93 ? 4.061 -3.995 -23.897 1.00 94.25 93 LEU A O 1
ATOM 729 N N . CYS A 1 94 ? 3.641 -5.885 -22.799 1.00 94.19 94 CYS A N 1
ATOM 730 C CA . CYS A 1 94 ? 2.702 -5.307 -21.846 1.00 94.19 94 CYS A CA 1
ATOM 731 C C . CYS A 1 94 ? 2.999 -5.798 -20.423 1.00 94.19 94 CYS A C 1
ATOM 733 O O . CYS A 1 94 ? 3.761 -6.745 -20.211 1.00 94.19 94 CYS A O 1
ATOM 735 N N . ALA A 1 95 ? 2.386 -5.185 -19.405 1.00 95.00 95 ALA A N 1
ATOM 736 C CA . ALA A 1 95 ? 2.660 -5.584 -18.020 1.00 95.00 95 ALA A CA 1
ATOM 737 C C . ALA A 1 95 ? 2.215 -7.033 -17.741 1.00 95.00 95 ALA A C 1
ATOM 739 O O . ALA A 1 95 ? 2.758 -7.708 -16.863 1.00 95.00 95 ALA A O 1
ATOM 740 N N . GLN A 1 96 ? 1.245 -7.534 -18.512 1.00 95.38 96 GLN A N 1
ATOM 741 C CA . GLN A 1 96 ? 0.757 -8.901 -18.387 1.00 95.38 96 GLN A CA 1
ATOM 742 C C . GLN A 1 96 ? 1.789 -9.954 -18.802 1.00 95.38 96 GLN A C 1
ATOM 744 O O . GLN A 1 96 ? 1.790 -11.037 -18.218 1.00 95.38 96 GLN A O 1
ATOM 749 N N . ASP A 1 97 ? 2.717 -9.635 -19.703 1.00 96.06 97 ASP A N 1
ATOM 750 C CA . ASP A 1 97 ? 3.811 -10.544 -20.059 1.00 96.06 97 ASP A CA 1
ATOM 751 C C . ASP A 1 97 ? 4.746 -10.780 -18.869 1.00 96.06 97 ASP A C 1
ATOM 753 O O . ASP A 1 97 ? 5.146 -11.915 -18.598 1.00 96.06 97 ASP A O 1
ATOM 757 N N . TRP A 1 98 ? 5.008 -9.735 -18.076 1.00 97.75 98 TRP A N 1
ATOM 758 C CA . TRP A 1 98 ? 5.750 -9.862 -16.821 1.00 97.75 98 TRP A CA 1
ATOM 759 C C . TRP A 1 98 ? 5.007 -10.730 -15.802 1.00 97.75 98 TRP A C 1
ATOM 761 O O . TRP A 1 98 ? 5.595 -11.643 -15.216 1.00 97.75 98 TRP A O 1
ATOM 771 N N . ALA A 1 99 ? 3.701 -10.514 -15.621 1.00 97.31 99 ALA A N 1
ATOM 772 C CA . ALA A 1 99 ? 2.900 -11.356 -14.735 1.00 97.31 99 ALA A CA 1
ATOM 773 C C . ALA A 1 99 ? 2.900 -12.830 -15.189 1.00 97.31 99 ALA A C 1
ATOM 775 O O . ALA A 1 99 ? 3.121 -13.732 -14.375 1.00 97.31 99 ALA A O 1
ATOM 776 N N . HIS A 1 100 ? 2.720 -13.089 -16.486 1.00 97.00 100 HIS A N 1
ATOM 777 C CA . HIS A 1 100 ? 2.727 -14.435 -17.058 1.00 97.00 100 HIS A CA 1
ATOM 778 C C . HIS A 1 100 ? 4.083 -15.130 -16.917 1.00 97.00 100 HIS A C 1
ATOM 780 O O . HIS A 1 100 ? 4.116 -16.310 -16.559 1.00 97.00 100 HIS A O 1
ATOM 786 N N . ALA A 1 101 ? 5.195 -14.407 -17.089 1.00 97.44 101 ALA A N 1
ATOM 787 C CA . ALA A 1 101 ? 6.540 -14.934 -16.852 1.00 97.44 101 ALA A CA 1
ATOM 788 C C . ALA A 1 101 ? 6.739 -15.438 -15.410 1.00 97.44 101 ALA A C 1
ATOM 790 O O . ALA A 1 101 ? 7.585 -16.294 -15.158 1.00 97.44 101 ALA A O 1
ATOM 791 N N . LEU A 1 102 ? 5.927 -14.953 -14.465 1.00 97.81 102 LEU A N 1
ATOM 792 C CA . LEU A 1 102 ? 5.912 -15.382 -13.067 1.00 97.81 102 LEU A CA 1
ATOM 793 C C . LEU A 1 102 ? 4.756 -16.338 -12.736 1.00 97.81 102 LEU A C 1
ATOM 795 O O . LEU A 1 102 ? 4.529 -16.643 -11.560 1.00 97.81 102 LEU A O 1
ATOM 799 N N . SER A 1 103 ? 4.022 -16.818 -13.743 1.00 97.00 103 SER A N 1
ATOM 800 C CA . SER A 1 103 ? 2.807 -17.629 -13.578 1.00 97.00 103 SER A CA 1
ATOM 801 C C . SER A 1 103 ? 1.762 -16.946 -12.688 1.00 97.00 103 SER A C 1
ATOM 803 O O . SER A 1 103 ? 1.117 -17.578 -11.850 1.00 97.00 103 SER A O 1
ATOM 805 N N . LEU A 1 104 ? 1.632 -15.627 -12.827 1.00 96.12 104 LEU A N 1
ATOM 806 C CA . LEU A 1 104 ? 0.654 -14.816 -12.120 1.00 96.12 104 LEU A CA 1
ATOM 807 C C . LEU A 1 104 ? -0.494 -14.446 -13.056 1.00 96.12 104 LEU A C 1
ATOM 809 O O . LEU A 1 104 ? -0.286 -14.073 -14.207 1.00 96.12 104 LEU A O 1
ATOM 813 N N . LYS A 1 105 ? -1.715 -14.503 -12.523 1.00 91.44 105 LYS A N 1
ATOM 814 C CA . LYS A 1 105 ? -2.926 -14.007 -13.175 1.00 91.44 105 LYS A CA 1
ATOM 815 C C . LYS A 1 105 ? -3.700 -13.157 -12.172 1.00 91.44 105 LYS A C 1
ATOM 817 O O . LYS A 1 105 ? -3.857 -13.560 -11.014 1.00 91.44 105 LYS A O 1
ATOM 822 N N . ARG A 1 106 ? -4.170 -11.987 -12.608 1.00 90.81 106 ARG A N 1
ATOM 823 C CA . ARG A 1 106 ? -5.133 -11.194 -11.836 1.00 90.81 106 ARG A CA 1
ATOM 824 C C . ARG A 1 106 ? -6.473 -11.936 -11.783 1.00 90.81 106 ARG A C 1
ATOM 826 O O . ARG A 1 106 ? -6.875 -12.520 -12.792 1.00 90.81 106 ARG A O 1
ATOM 833 N N . PRO A 1 107 ? -7.144 -11.974 -10.625 1.00 81.94 107 PRO A N 1
ATOM 834 C CA . PRO A 1 107 ? -8.440 -12.624 -10.522 1.00 81.94 107 PRO A CA 1
ATOM 835 C C . PRO A 1 107 ? -9.472 -11.874 -11.376 1.00 81.94 107 PRO A C 1
ATOM 837 O O . PRO A 1 107 ? -9.439 -10.655 -11.475 1.00 81.94 107 PRO A O 1
ATOM 840 N N . GLU A 1 108 ? -10.401 -12.600 -11.995 1.00 75.19 108 GLU A N 1
ATOM 841 C CA . GLU A 1 108 ? -11.523 -11.994 -12.741 1.00 75.19 108 GLU A CA 1
ATOM 842 C C . GLU A 1 108 ? -12.607 -11.441 -11.794 1.00 75.19 108 GLU A C 1
ATOM 844 O O . GLU A 1 108 ? -13.423 -10.604 -12.170 1.00 75.19 108 GLU A O 1
ATOM 849 N N . LEU A 1 109 ? -12.596 -11.901 -10.540 1.00 55.69 109 LEU A N 1
ATOM 850 C CA . LEU A 1 109 ? -13.481 -11.488 -9.454 1.00 55.69 109 LEU A CA 1
ATOM 851 C C . LEU A 1 109 ? -12.699 -10.628 -8.449 1.00 55.69 109 LEU A C 1
ATOM 853 O O . LEU A 1 109 ? -11.492 -10.789 -8.319 1.00 55.69 109 LEU A O 1
ATOM 857 N N . HIS A 1 110 ? -13.394 -9.780 -7.683 1.00 56.03 110 HIS A N 1
ATOM 858 C CA . HIS A 1 110 ? -12.824 -8.971 -6.588 1.00 56.03 110 HIS A CA 1
ATOM 859 C C . HIS A 1 110 ? -11.712 -7.993 -7.034 1.00 56.03 110 HIS A C 1
ATOM 861 O O . HIS A 1 110 ? -10.531 -8.312 -6.975 1.00 56.03 110 HIS A O 1
ATOM 867 N N . SER A 1 111 ? -12.135 -6.800 -7.480 1.00 66.44 111 SER A N 1
ATOM 868 C CA . SER A 1 111 ? -11.342 -5.642 -7.964 1.00 66.44 111 SER A CA 1
ATOM 869 C C . SER A 1 111 ? -10.389 -5.860 -9.145 1.00 66.44 111 SER A C 1
ATOM 871 O O . SER A 1 111 ? -10.000 -4.877 -9.768 1.00 66.44 111 SER A O 1
ATOM 873 N N . GLY A 1 112 ? -10.070 -7.102 -9.518 1.00 84.25 112 GLY A N 1
ATOM 874 C CA . GLY A 1 112 ? -9.147 -7.378 -10.620 1.00 84.25 112 GLY A CA 1
ATOM 875 C C . GLY A 1 112 ? -7.683 -7.101 -10.272 1.00 84.25 112 GLY A C 1
ATOM 876 O O . GLY A 1 112 ? -6.858 -6.945 -11.166 1.00 84.25 112 GLY A O 1
ATOM 877 N N . GLU A 1 113 ? -7.351 -7.017 -8.984 1.00 93.06 113 GLU A N 1
ATOM 878 C CA . GLU A 1 113 ? -6.027 -6.635 -8.488 1.00 93.06 113 GLU A CA 1
ATOM 879 C C . GLU A 1 113 ? -5.219 -7.851 -8.014 1.00 93.06 113 GLU A C 1
ATOM 881 O O . GLU A 1 113 ? -5.761 -8.891 -7.634 1.00 93.06 113 GLU A O 1
ATOM 886 N N . PHE A 1 114 ? -3.892 -7.721 -7.998 1.00 95.12 114 PHE A N 1
ATOM 887 C CA . PHE A 1 114 ? -3.028 -8.712 -7.363 1.00 95.12 114 PHE A CA 1
ATOM 888 C C . PHE A 1 114 ? -3.217 -8.706 -5.845 1.00 95.12 114 PHE A C 1
ATOM 890 O O . PHE A 1 114 ? -3.259 -7.643 -5.225 1.00 95.12 114 PHE A O 1
ATOM 897 N N . ASN A 1 115 ? -3.258 -9.897 -5.244 1.00 93.38 115 ASN A N 1
ATOM 898 C CA . ASN A 1 115 ? -3.241 -10.053 -3.790 1.00 93.38 115 ASN A CA 1
ATOM 899 C C . ASN A 1 115 ? -1.822 -9.896 -3.206 1.00 93.38 115 ASN A C 1
ATOM 901 O O . ASN A 1 115 ? -0.833 -9.800 -3.933 1.00 93.38 115 ASN A O 1
ATOM 905 N N . GLY A 1 116 ? -1.699 -9.933 -1.874 1.00 93.50 116 GLY A N 1
ATOM 906 C CA . GLY A 1 116 ? -0.434 -9.649 -1.188 1.00 93.50 116 GLY A CA 1
ATOM 907 C C . GLY A 1 116 ? 0.718 -10.578 -1.585 1.00 93.50 116 GLY A C 1
ATOM 908 O O . GLY A 1 116 ? 1.846 -10.121 -1.751 1.00 93.50 116 GLY A O 1
ATOM 909 N N . ASN A 1 117 ? 0.452 -11.871 -1.789 1.00 94.88 117 ASN A N 1
ATOM 910 C CA . ASN A 1 117 ? 1.487 -12.828 -2.198 1.00 94.88 117 ASN A CA 1
ATOM 911 C C . ASN A 1 117 ? 1.932 -12.590 -3.641 1.00 94.88 117 ASN A C 1
ATOM 913 O O . ASN A 1 117 ? 3.121 -12.671 -3.945 1.00 94.88 117 ASN A O 1
ATOM 917 N N . GLN A 1 118 ? 0.992 -12.249 -4.519 1.00 96.75 118 GLN A N 1
ATOM 918 C CA . GLN A 1 118 ? 1.291 -11.915 -5.908 1.00 96.75 118 GLN A CA 1
ATOM 919 C C . GLN A 1 118 ? 2.082 -10.602 -6.007 1.00 96.75 118 GLN A C 1
ATOM 921 O O . GLN A 1 118 ? 3.079 -10.563 -6.722 1.00 96.75 118 GLN A O 1
ATOM 926 N N . CYS A 1 119 ? 1.719 -9.568 -5.236 1.00 97.88 119 CYS A N 1
ATOM 927 C CA . CYS A 1 119 ? 2.484 -8.320 -5.162 1.00 97.88 119 CYS A CA 1
ATOM 928 C C . CYS A 1 119 ? 3.922 -8.553 -4.681 1.00 97.88 119 CYS A C 1
ATOM 930 O O . CYS A 1 119 ? 4.853 -8.042 -5.297 1.00 97.88 119 CYS A O 1
ATOM 932 N N . ARG A 1 120 ? 4.127 -9.365 -3.630 1.00 97.50 120 ARG A N 1
ATOM 933 C CA . ARG A 1 120 ? 5.482 -9.745 -3.187 1.00 97.50 120 ARG A CA 1
ATOM 934 C C . ARG A 1 120 ? 6.247 -10.461 -4.295 1.00 97.50 120 ARG A C 1
ATOM 936 O O . ARG A 1 120 ? 7.387 -10.108 -4.559 1.00 97.50 120 ARG A O 1
ATOM 943 N N . LYS A 1 121 ? 5.615 -11.427 -4.971 1.00 98.31 121 LYS A N 1
ATOM 944 C CA . LYS A 1 121 ? 6.258 -12.172 -6.060 1.00 98.31 121 LYS A CA 1
ATOM 945 C C . LYS A 1 121 ? 6.667 -11.260 -7.219 1.00 98.31 121 LYS A C 1
ATOM 947 O O . LYS A 1 121 ? 7.764 -11.439 -7.731 1.00 98.31 121 LYS A O 1
ATOM 952 N N . LEU A 1 122 ? 5.837 -10.284 -7.592 1.00 98.38 122 LEU A N 1
ATOM 953 C CA . LEU A 1 122 ? 6.196 -9.269 -8.587 1.00 98.38 122 LEU A CA 1
ATOM 954 C C . LEU A 1 122 ? 7.430 -8.483 -8.137 1.00 98.38 122 LEU A C 1
ATOM 956 O O . LEU A 1 122 ? 8.449 -8.506 -8.818 1.00 98.38 122 LEU A O 1
ATOM 960 N N . LEU A 1 123 ? 7.376 -7.844 -6.966 1.00 98.38 123 LEU A N 1
ATOM 961 C CA . LEU A 1 123 ? 8.465 -6.978 -6.509 1.00 98.38 123 LEU A CA 1
ATOM 962 C C . LEU A 1 123 ? 9.782 -7.731 -6.252 1.00 98.38 123 LEU A C 1
ATOM 964 O O . LEU A 1 123 ? 10.854 -7.192 -6.496 1.00 98.38 123 LEU A O 1
ATOM 968 N N . SER A 1 124 ? 9.726 -8.994 -5.826 1.00 97.69 124 SER A N 1
ATOM 969 C CA . SER A 1 124 ? 10.925 -9.831 -5.667 1.00 97.69 124 SER A CA 1
ATOM 970 C C . SER A 1 124 ? 11.494 -10.364 -6.988 1.00 97.69 124 SER A C 1
ATOM 972 O O . SER A 1 124 ? 12.535 -11.008 -6.966 1.00 97.69 124 SER A O 1
ATOM 974 N N . ASN A 1 125 ? 10.825 -10.139 -8.123 1.00 98.25 125 ASN A N 1
ATOM 975 C CA . ASN A 1 125 ? 11.261 -10.583 -9.452 1.00 98.25 125 ASN A CA 1
ATOM 976 C C . ASN A 1 125 ? 11.198 -9.430 -10.471 1.00 98.25 125 ASN A C 1
ATOM 978 O O . ASN A 1 125 ? 10.793 -9.622 -11.621 1.00 98.25 125 ASN A O 1
ATOM 982 N N . ILE A 1 126 ? 11.580 -8.220 -10.048 1.00 98.50 126 ILE A N 1
ATOM 983 C CA . ILE A 1 126 ? 11.672 -7.051 -10.938 1.00 98.50 126 ILE A CA 1
ATOM 984 C C . ILE A 1 126 ? 12.735 -7.267 -12.023 1.00 98.50 126 ILE A C 1
ATOM 986 O O . ILE A 1 126 ? 12.557 -6.816 -13.148 1.00 98.50 126 ILE A O 1
ATOM 990 N N . ASP A 1 127 ? 13.789 -8.024 -11.736 1.00 98.12 127 ASP A N 1
ATOM 991 C CA . ASP A 1 127 ? 14.838 -8.336 -12.715 1.00 98.12 127 ASP A CA 1
ATOM 992 C C . ASP A 1 127 ? 14.262 -9.083 -13.925 1.00 98.12 127 ASP A C 1
ATOM 994 O O . ASP A 1 127 ? 14.663 -8.852 -15.060 1.00 98.12 127 ASP A O 1
ATOM 998 N N . LYS A 1 128 ? 13.207 -9.885 -13.714 1.00 98.31 128 LYS A N 1
ATOM 999 C CA . LYS A 1 128 ? 12.506 -10.551 -14.814 1.00 98.31 128 LYS A CA 1
ATOM 1000 C C . LYS A 1 128 ? 11.765 -9.572 -15.727 1.00 98.31 128 LYS A C 1
ATOM 1002 O O . LYS A 1 128 ? 11.638 -9.844 -16.917 1.00 98.31 128 LYS A O 1
ATOM 1007 N N . LEU A 1 129 ? 11.258 -8.464 -15.183 1.00 98.25 129 LEU A N 1
ATOM 1008 C CA . LEU A 1 129 ? 10.688 -7.382 -15.988 1.00 98.25 129 LEU A CA 1
ATOM 1009 C C . LEU A 1 129 ? 11.787 -6.692 -16.801 1.00 98.25 129 LEU A C 1
ATOM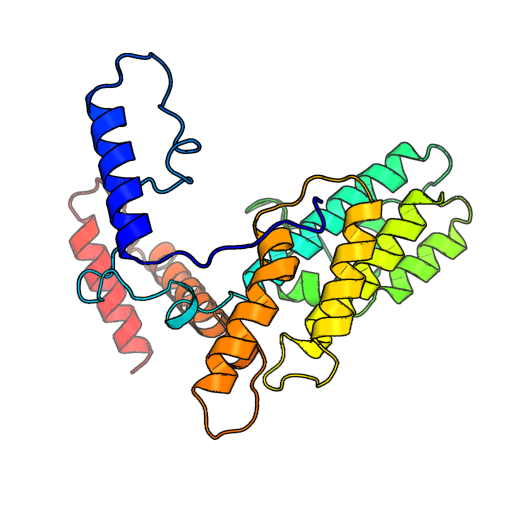 1011 O O . LEU A 1 129 ? 11.597 -6.468 -17.991 1.00 98.25 129 LEU A O 1
ATOM 1015 N N . GLU A 1 130 ? 12.933 -6.401 -16.184 1.00 98.12 130 GLU A N 1
ATOM 1016 C CA . GLU A 1 130 ? 14.073 -5.794 -16.881 1.00 98.12 130 GLU A CA 1
ATOM 1017 C C . GLU A 1 130 ? 14.572 -6.676 -18.035 1.00 98.12 130 GLU A C 1
ATOM 1019 O O . GLU A 1 130 ? 14.749 -6.174 -19.142 1.00 98.12 130 GLU A O 1
ATOM 1024 N N . ASP A 1 131 ? 14.700 -7.990 -17.827 1.00 98.25 131 ASP A N 1
ATOM 1025 C CA . ASP A 1 131 ? 15.050 -8.947 -18.884 1.00 98.25 131 ASP A CA 1
ATOM 1026 C C . ASP A 1 131 ? 14.083 -8.873 -20.076 1.00 98.25 131 ASP A C 1
ATOM 1028 O O . ASP A 1 131 ? 14.511 -8.870 -21.230 1.00 98.25 131 ASP A O 1
ATOM 1032 N N . LEU A 1 132 ? 12.774 -8.812 -19.805 1.00 97.44 132 LEU A N 1
ATOM 1033 C CA . LEU A 1 132 ? 11.745 -8.713 -20.843 1.00 97.44 132 LEU A CA 1
ATOM 1034 C C . LEU A 1 132 ? 11.821 -7.377 -21.589 1.00 97.44 132 LEU A C 1
ATOM 1036 O O . LEU A 1 132 ? 11.737 -7.361 -22.815 1.00 97.44 132 LEU A O 1
ATOM 1040 N N . MET A 1 133 ? 12.019 -6.270 -20.869 1.00 96.50 133 MET A N 1
ATOM 1041 C CA . MET A 1 133 ? 12.174 -4.940 -21.469 1.00 96.50 133 MET A CA 1
ATOM 1042 C C . MET A 1 133 ? 13.429 -4.863 -22.349 1.00 96.50 133 MET A C 1
ATOM 1044 O O . MET A 1 133 ? 13.381 -4.298 -23.440 1.00 96.50 133 MET A O 1
ATOM 1048 N N . ASN A 1 134 ? 14.536 -5.467 -21.908 1.00 96.19 134 ASN A N 1
ATOM 1049 C CA . ASN A 1 134 ? 15.781 -5.539 -22.673 1.00 96.19 134 ASN A CA 1
ATOM 1050 C C . ASN A 1 134 ? 15.642 -6.421 -23.921 1.00 96.19 134 ASN A C 1
ATOM 1052 O O . ASN A 1 134 ? 16.207 -6.092 -24.961 1.00 96.19 134 ASN A O 1
ATOM 1056 N N . ALA A 1 135 ? 14.897 -7.527 -23.827 1.00 95.81 135 ALA A N 1
ATOM 1057 C CA . ALA A 1 135 ? 14.648 -8.423 -24.953 1.00 95.81 135 ALA A CA 1
ATOM 1058 C C . ALA A 1 135 ? 13.725 -7.808 -26.020 1.00 95.81 135 ALA A C 1
ATOM 1060 O O . ALA A 1 135 ? 13.936 -8.054 -27.205 1.00 95.81 135 ALA A O 1
ATOM 1061 N N . ASP A 1 136 ? 12.725 -7.016 -25.616 1.00 94.12 136 ASP A N 1
ATOM 1062 C CA . ASP A 1 136 ? 11.866 -6.261 -26.542 1.00 94.12 136 ASP A CA 1
ATOM 1063 C C . ASP A 1 136 ? 12.648 -5.134 -27.239 1.00 94.12 136 ASP A C 1
ATOM 1065 O O . ASP A 1 136 ? 12.454 -4.891 -28.427 1.00 94.12 136 ASP A O 1
ATOM 1069 N N . GLY A 1 137 ? 13.567 -4.470 -26.527 1.00 90.94 137 GLY A N 1
ATOM 1070 C CA . GLY A 1 137 ? 14.495 -3.482 -27.093 1.00 90.94 137 GLY A CA 1
ATOM 1071 C C . GLY A 1 137 ? 13.870 -2.134 -27.479 1.00 90.94 137 GLY A C 1
ATOM 1072 O O . GLY A 1 137 ? 14.608 -1.187 -27.743 1.00 90.94 137 GLY A O 1
ATOM 1073 N N . ASN A 1 138 ? 12.538 -2.017 -27.452 1.00 92.00 138 ASN A N 1
ATOM 1074 C CA . ASN A 1 138 ? 11.790 -0.826 -27.871 1.00 92.00 138 ASN A CA 1
ATOM 1075 C C . ASN A 1 138 ? 11.083 -0.116 -26.706 1.00 92.00 138 ASN A C 1
ATOM 1077 O O . ASN A 1 138 ? 10.252 0.770 -26.912 1.00 92.00 138 ASN A O 1
ATOM 1081 N N . VAL A 1 139 ? 11.396 -0.484 -25.461 1.00 92.38 139 VAL A N 1
ATOM 1082 C CA . VAL A 1 139 ? 10.772 0.134 -24.289 1.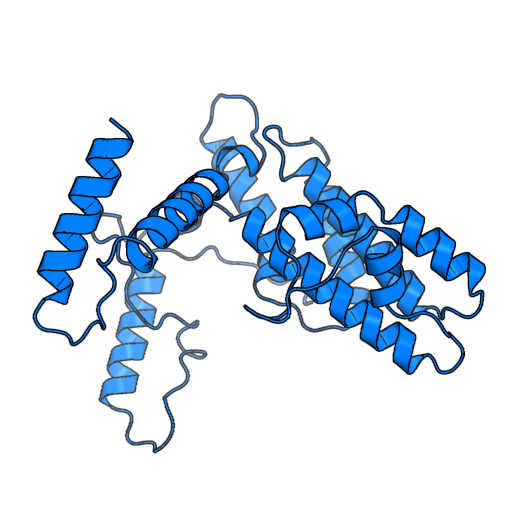00 92.38 139 VAL A CA 1
ATOM 1083 C C . VAL A 1 139 ? 11.322 1.542 -24.064 1.00 92.38 139 VAL A C 1
ATOM 1085 O O . VAL A 1 139 ? 12.493 1.729 -23.726 1.00 92.38 139 VAL A O 1
ATOM 1088 N N . GLY A 1 140 ? 10.448 2.538 -24.212 1.00 91.31 140 GLY A N 1
ATOM 1089 C CA . GLY A 1 140 ? 10.800 3.946 -24.069 1.00 91.31 140 GLY A CA 1
ATOM 1090 C C . GLY A 1 140 ? 11.178 4.388 -22.641 1.00 91.31 140 GLY A C 1
ATOM 1091 O O . GLY A 1 140 ? 11.011 3.646 -21.664 1.00 91.31 140 GLY A O 1
ATOM 1092 N N . PRO A 1 141 ? 11.641 5.645 -22.482 1.00 92.25 141 PRO A N 1
ATOM 1093 C CA . PRO A 1 141 ? 12.123 6.177 -21.205 1.00 92.25 141 PRO A CA 1
ATOM 1094 C C . PRO A 1 141 ? 11.100 6.123 -20.064 1.00 92.25 141 PRO A C 1
ATOM 1096 O O . PRO A 1 141 ? 11.482 5.921 -18.913 1.00 92.25 141 PRO A O 1
ATOM 1099 N N . GLU A 1 142 ? 9.806 6.279 -20.354 1.00 92.94 142 GLU A N 1
ATOM 1100 C CA . GLU A 1 142 ? 8.760 6.211 -19.327 1.00 92.94 142 GLU A CA 1
ATOM 1101 C C . GLU A 1 142 ? 8.641 4.806 -18.721 1.00 92.94 142 GLU A C 1
ATOM 1103 O O . GLU A 1 142 ? 8.578 4.674 -17.500 1.00 92.94 142 GLU A O 1
ATOM 1108 N N . GLY A 1 143 ? 8.734 3.747 -19.535 1.00 94.31 143 GLY A N 1
ATOM 1109 C CA . GLY A 1 143 ? 8.787 2.369 -19.034 1.00 94.31 143 GLY A CA 1
ATOM 1110 C C . GLY A 1 143 ? 9.984 2.143 -18.102 1.00 94.31 143 GLY A C 1
ATOM 1111 O O . GLY A 1 143 ? 9.837 1.570 -17.021 1.00 94.31 143 GLY A O 1
ATOM 1112 N N . GLN A 1 144 ? 11.154 2.684 -18.459 1.00 94.44 144 GLN A N 1
ATOM 1113 C CA . GLN A 1 14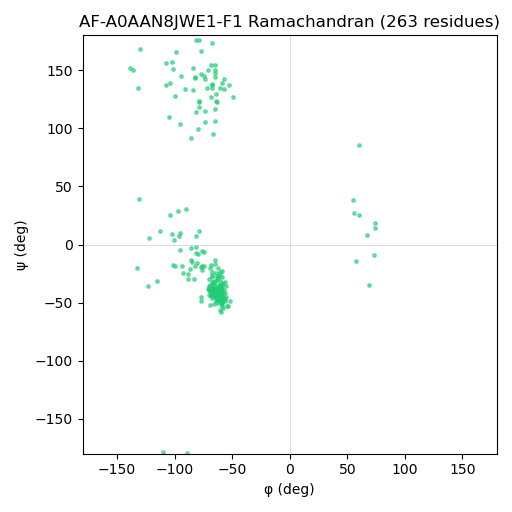4 ? 12.373 2.611 -17.638 1.00 94.44 144 GLN A CA 1
ATOM 1114 C C . GLN A 1 144 ? 12.254 3.378 -16.308 1.00 94.44 144 GLN A C 1
ATOM 1116 O O . GLN A 1 144 ? 12.753 2.932 -15.266 1.00 94.44 144 GLN A O 1
ATOM 1121 N N . LYS A 1 145 ? 11.542 4.513 -16.297 1.00 95.12 145 LYS A N 1
ATOM 1122 C CA . LYS A 1 145 ? 11.226 5.232 -15.053 1.00 95.12 145 LYS A CA 1
ATOM 1123 C C . LYS A 1 145 ? 10.322 4.404 -14.142 1.00 95.12 145 LYS A C 1
ATOM 1125 O O . LYS A 1 145 ? 10.557 4.374 -12.933 1.00 95.12 145 LYS A O 1
ATOM 1130 N N . VAL A 1 146 ? 9.320 3.713 -14.692 1.00 96.62 146 VAL A N 1
ATOM 1131 C CA . VAL A 1 146 ? 8.434 2.842 -13.900 1.00 96.62 146 VAL A CA 1
ATOM 1132 C C . VAL A 1 146 ? 9.188 1.625 -13.351 1.00 96.62 146 VAL A C 1
ATOM 1134 O O . VAL A 1 146 ? 9.018 1.296 -12.178 1.00 96.62 146 VAL A O 1
ATOM 1137 N N . LEU A 1 147 ? 10.092 1.015 -14.125 1.00 96.94 147 LEU A N 1
ATOM 1138 C CA . LEU A 1 147 ? 10.985 -0.048 -13.638 1.00 96.94 147 LEU A CA 1
ATOM 1139 C C . LEU A 1 147 ? 11.813 0.422 -12.429 1.00 96.94 147 LEU A C 1
ATOM 1141 O O . LEU A 1 147 ? 11.836 -0.226 -11.379 1.00 96.94 147 LEU A O 1
ATOM 1145 N N . SER A 1 148 ? 12.435 1.598 -12.546 1.00 95.94 148 SER A N 1
ATOM 1146 C CA . SER A 1 148 ? 13.200 2.215 -11.455 1.00 95.94 148 SER A CA 1
ATOM 1147 C C . SER A 1 148 ? 12.325 2.501 -10.225 1.00 95.94 148 SER A C 1
ATOM 1149 O O . SER A 1 148 ? 12.764 2.345 -9.085 1.00 95.94 148 SER A O 1
ATOM 1151 N N . MET A 1 149 ? 11.056 2.864 -10.438 1.00 95.75 149 MET A N 1
ATOM 1152 C CA . MET A 1 149 ? 10.074 3.065 -9.370 1.00 95.75 149 MET A CA 1
ATOM 1153 C C . MET A 1 149 ? 9.796 1.803 -8.570 1.00 95.75 149 MET A C 1
ATOM 1155 O O . MET A 1 149 ? 9.769 1.840 -7.340 1.00 95.75 149 MET A O 1
ATOM 1159 N N . LEU A 1 150 ? 9.561 0.695 -9.278 1.00 98.1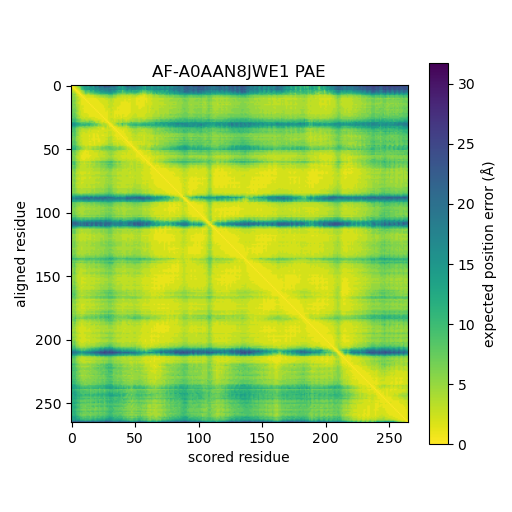9 150 LEU A N 1
ATOM 1160 C CA . LEU A 1 150 ? 9.275 -0.599 -8.673 1.00 98.19 150 LEU A CA 1
ATOM 1161 C C . LEU A 1 150 ? 10.446 -1.022 -7.784 1.00 98.19 150 LEU A C 1
ATOM 1163 O O . LEU A 1 150 ? 10.222 -1.464 -6.660 1.00 98.19 150 LEU A O 1
ATOM 1167 N N . ARG A 1 151 ? 11.687 -0.786 -8.233 1.00 98.25 151 ARG A N 1
ATOM 1168 C CA . ARG A 1 151 ? 12.901 -1.034 -7.438 1.00 98.25 151 ARG A CA 1
ATOM 1169 C C . ARG A 1 151 ? 12.956 -0.175 -6.179 1.00 98.25 151 ARG A C 1
ATOM 1171 O O . ARG A 1 151 ? 13.197 -0.697 -5.093 1.00 98.25 151 ARG A O 1
ATOM 1178 N N . ASN A 1 152 ? 12.687 1.124 -6.300 1.00 98.06 152 ASN A N 1
ATOM 1179 C CA . ASN A 1 152 ? 12.672 2.023 -5.146 1.00 98.06 152 ASN A CA 1
ATOM 1180 C C . ASN A 1 152 ? 11.586 1.639 -4.134 1.00 98.06 152 ASN A C 1
ATOM 1182 O O . ASN A 1 152 ? 11.825 1.683 -2.927 1.00 98.06 152 ASN A O 1
ATOM 1186 N N . PHE A 1 153 ? 10.408 1.221 -4.600 1.00 98.50 153 PHE A N 1
ATOM 1187 C CA . PHE A 1 153 ? 9.360 0.742 -3.705 1.00 98.50 153 PHE A CA 1
ATOM 1188 C C . PHE A 1 153 ? 9.723 -0.593 -3.042 1.00 98.50 153 PHE A C 1
ATOM 1190 O O . PHE A 1 153 ? 9.486 -0.764 -1.847 1.00 98.50 153 PHE A O 1
ATOM 1197 N N . GLU A 1 154 ? 10.353 -1.517 -3.771 1.00 98.38 154 GLU A N 1
ATOM 1198 C CA . GLU A 1 154 ? 10.850 -2.768 -3.191 1.00 98.38 154 GLU A CA 1
ATOM 1199 C C . GLU A 1 154 ? 11.897 -2.506 -2.098 1.00 98.38 154 GLU A C 1
ATOM 1201 O O . GLU A 1 154 ? 11.857 -3.150 -1.051 1.00 98.38 154 GLU A O 1
ATOM 1206 N N . GLN A 1 155 ? 12.767 -1.503 -2.266 1.00 98.31 155 GLN A N 1
ATOM 1207 C CA . GLN A 1 155 ? 13.690 -1.076 -1.207 1.00 98.31 155 GLN A CA 1
ATOM 1208 C C . GLN A 1 155 ? 12.950 -0.567 0.037 1.00 98.31 155 GLN A C 1
ATOM 1210 O O . GLN A 1 155 ? 13.297 -0.952 1.155 1.00 98.31 155 GLN A O 1
ATOM 1215 N N . VAL A 1 156 ? 11.893 0.240 -0.129 1.00 98.44 156 VAL A N 1
ATOM 1216 C CA . VAL A 1 156 ? 11.034 0.649 0.998 1.00 98.44 156 VAL A CA 1
ATOM 1217 C C . VAL A 1 156 ? 10.442 -0.577 1.692 1.00 98.44 156 VAL A C 1
ATOM 1219 O O . VAL A 1 156 ? 10.530 -0.685 2.915 1.00 98.44 156 VAL A O 1
ATOM 1222 N N . ARG A 1 157 ? 9.891 -1.530 0.929 1.00 97.94 157 ARG A N 1
ATOM 1223 C CA . ARG A 1 157 ? 9.299 -2.759 1.473 1.00 97.94 157 ARG A CA 1
ATOM 1224 C C . ARG A 1 157 ? 10.320 -3.570 2.270 1.00 97.94 157 ARG A C 1
ATOM 1226 O O . ARG A 1 157 ? 10.042 -3.941 3.405 1.00 97.94 157 ARG A O 1
ATOM 1233 N N . GLN A 1 158 ? 11.495 -3.834 1.703 1.00 97.44 158 GLN A N 1
ATOM 1234 C CA . GLN A 1 158 ? 12.547 -4.624 2.352 1.00 97.44 158 GLN A CA 1
ATOM 1235 C C . GLN A 1 158 ? 13.040 -3.986 3.654 1.00 97.44 158 GLN A C 1
ATOM 1237 O O . GLN A 1 158 ? 13.347 -4.701 4.604 1.00 97.44 158 GLN A O 1
ATOM 1242 N N . ARG A 1 159 ? 13.087 -2.651 3.711 1.00 97.81 159 ARG A N 1
ATOM 1243 C CA . ARG A 1 159 ? 13.613 -1.910 4.863 1.00 97.81 159 ARG A CA 1
ATOM 1244 C C . ARG A 1 159 ? 12.579 -1.597 5.938 1.00 97.81 159 ARG A C 1
ATOM 1246 O O . ARG A 1 159 ? 12.973 -1.408 7.085 1.00 97.81 159 ARG A O 1
ATOM 1253 N N . CYS A 1 160 ? 11.296 -1.528 5.578 1.00 97.62 160 CYS A N 1
ATOM 1254 C CA . CYS A 1 160 ? 10.235 -1.072 6.479 1.00 97.62 160 CYS A CA 1
ATOM 1255 C C . CYS A 1 160 ? 9.204 -2.154 6.829 1.00 97.62 160 CYS A C 1
ATOM 1257 O O . CYS A 1 160 ? 8.636 -2.076 7.907 1.00 97.62 160 CYS A O 1
ATOM 1259 N N . PHE A 1 161 ? 8.904 -3.120 5.949 1.00 97.19 161 PHE A N 1
ATOM 1260 C CA . PHE A 1 161 ? 7.739 -4.029 6.096 1.00 97.19 161 PHE A CA 1
ATOM 1261 C C . PHE A 1 161 ? 8.116 -5.362 6.775 1.00 97.19 161 PHE A C 1
ATOM 1263 O O . PHE A 1 161 ? 7.386 -6.347 6.743 1.00 97.19 161 PHE A O 1
ATOM 1270 N N . GLY A 1 162 ? 9.329 -5.454 7.316 1.00 94.81 162 GLY A N 1
ATOM 1271 C CA . GLY A 1 162 ? 9.767 -6.606 8.099 1.00 94.81 162 GLY A CA 1
ATOM 1272 C C . GLY A 1 162 ? 9.438 -6.449 9.581 1.00 94.81 162 GLY A C 1
ATOM 1273 O O . GLY A 1 162 ? 8.933 -5.419 10.020 1.00 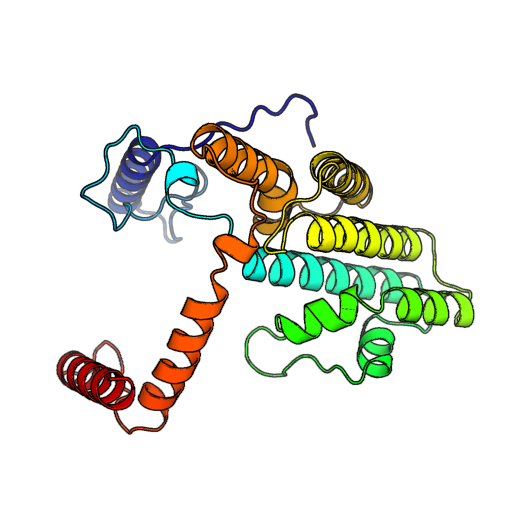94.81 162 GLY A O 1
ATOM 1274 N N . MET A 1 163 ? 9.809 -7.457 10.373 1.00 94.88 163 MET A N 1
ATOM 1275 C CA . MET A 1 163 ? 9.810 -7.358 11.841 1.00 94.88 163 MET A CA 1
ATOM 1276 C C . MET A 1 163 ? 10.850 -6.357 12.354 1.00 94.88 163 MET A C 1
ATOM 1278 O O . MET A 1 163 ? 10.638 -5.701 13.369 1.00 94.88 163 MET A O 1
ATOM 1282 N N . ASN A 1 164 ? 11.968 -6.233 11.638 1.00 93.94 164 ASN A N 1
ATOM 1283 C CA . ASN A 1 164 ? 13.086 -5.373 12.002 1.00 93.94 164 ASN A CA 1
ATOM 1284 C C . ASN A 1 164 ? 13.135 -4.165 11.071 1.00 93.94 164 ASN A C 1
ATOM 1286 O O . ASN A 1 164 ? 12.990 -4.318 9.855 1.00 93.94 164 ASN A O 1
ATOM 1290 N N . LEU A 1 165 ? 13.376 -2.989 11.645 1.00 95.88 165 LEU A N 1
ATOM 1291 C CA . LEU A 1 165 ? 13.584 -1.767 10.883 1.00 95.88 165 LEU A CA 1
ATOM 1292 C C . LEU A 1 165 ? 15.042 -1.665 10.428 1.00 95.88 165 LEU A C 1
ATOM 1294 O O . LEU A 1 165 ? 15.964 -1.869 11.217 1.00 95.88 165 LEU A O 1
ATOM 1298 N N . HIS A 1 166 ? 15.262 -1.341 9.156 1.00 95.94 166 HIS A N 1
ATOM 1299 C CA . HIS A 1 166 ? 16.608 -1.083 8.647 1.00 95.94 166 HIS A CA 1
ATOM 1300 C C . HIS A 1 166 ? 17.046 0.358 8.949 1.00 95.94 166 HIS A C 1
ATOM 1302 O O . HIS A 1 166 ? 16.250 1.280 8.809 1.00 95.94 166 HIS A O 1
ATOM 1308 N N . VAL A 1 167 ? 18.326 0.580 9.268 1.00 93.50 167 VAL A N 1
ATOM 1309 C CA . VAL A 1 167 ? 18.858 1.915 9.619 1.00 93.50 167 VAL A CA 1
ATOM 1310 C C . VAL A 1 167 ? 18.616 2.968 8.523 1.00 93.50 167 VAL A C 1
ATOM 1312 O O . VAL A 1 167 ? 18.157 4.067 8.804 1.00 93.50 167 VAL A O 1
ATOM 1315 N N . ASP A 1 168 ? 18.808 2.600 7.254 1.00 94.62 168 ASP A N 1
ATOM 1316 C CA . ASP A 1 168 ? 18.631 3.500 6.099 1.00 94.62 168 ASP A CA 1
ATOM 1317 C C . ASP A 1 168 ? 17.212 3.508 5.495 1.00 94.62 168 ASP A C 1
ATOM 1319 O O . ASP A 1 168 ? 17.044 3.638 4.272 1.00 94.62 168 ASP A O 1
ATOM 1323 N N . TYR A 1 169 ? 16.174 3.276 6.298 1.00 96.88 169 TYR A N 1
ATOM 1324 C CA . TYR A 1 169 ? 14.807 3.197 5.778 1.00 96.88 169 TYR A CA 1
ATOM 1325 C C . TYR A 1 169 ? 14.298 4.553 5.246 1.00 96.88 169 TYR A C 1
ATOM 1327 O O . TYR A 1 169 ? 13.701 4.600 4.166 1.00 96.88 169 TYR A O 1
ATOM 1335 N N . GLU A 1 170 ? 14.606 5.665 5.926 1.00 96.25 170 GLU A N 1
ATOM 1336 C CA . GLU A 1 170 ? 14.191 7.016 5.509 1.00 96.25 170 GLU A CA 1
ATOM 1337 C C . GLU A 1 170 ? 14.774 7.392 4.139 1.00 96.25 170 GLU A C 1
ATOM 1339 O O . GLU A 1 170 ? 14.076 7.946 3.288 1.00 96.25 170 GLU A O 1
ATOM 1344 N N . THR A 1 171 ? 16.025 7.008 3.869 1.00 97.19 171 THR A N 1
ATOM 1345 C CA . THR A 1 171 ? 16.674 7.201 2.562 1.00 97.19 171 THR A CA 1
ATOM 1346 C C . THR A 1 171 ? 15.911 6.497 1.440 1.00 97.19 171 THR A C 1
ATOM 1348 O O . THR A 1 171 ? 15.757 7.054 0.350 1.00 97.19 171 THR A O 1
ATOM 1351 N N . SER A 1 172 ? 15.387 5.294 1.692 1.00 98.00 172 SER A N 1
ATOM 1352 C CA . SER A 1 172 ? 14.576 4.576 0.698 1.00 98.00 172 SER A CA 1
ATOM 1353 C C . SER A 1 172 ? 13.227 5.242 0.469 1.00 98.00 172 SER A C 1
ATOM 1355 O O . SER A 1 172 ? 12.812 5.384 -0.681 1.00 98.00 172 SER A O 1
ATOM 1357 N N . ILE A 1 173 ? 12.571 5.722 1.531 1.00 97.94 173 ILE A N 1
ATOM 1358 C CA . ILE A 1 173 ? 11.312 6.472 1.415 1.00 97.94 173 ILE A CA 1
ATOM 1359 C C . ILE A 1 173 ? 11.527 7.755 0.605 1.00 97.94 173 ILE A C 1
ATOM 1361 O O . ILE A 1 173 ? 10.758 8.039 -0.313 1.00 97.94 173 ILE A O 1
ATOM 1365 N N . ASN A 1 174 ? 12.604 8.494 0.876 1.00 96.19 174 ASN A N 1
ATOM 1366 C CA . ASN A 1 174 ? 12.941 9.719 0.153 1.00 96.19 174 ASN A CA 1
ATOM 1367 C C . ASN A 1 174 ? 13.276 9.449 -1.320 1.00 96.19 174 ASN A C 1
ATOM 1369 O O . ASN A 1 174 ? 12.806 10.174 -2.198 1.00 96.19 174 ASN A O 1
ATOM 1373 N N . SER A 1 175 ? 14.013 8.373 -1.607 1.00 95.94 175 SER A N 1
ATOM 1374 C CA . SER A 1 175 ? 14.324 7.948 -2.980 1.00 95.94 175 SER A CA 1
ATOM 1375 C C . SER A 1 175 ? 13.055 7.560 -3.747 1.00 95.94 175 SER A C 1
ATOM 1377 O O . SER A 1 175 ? 12.846 7.981 -4.889 1.00 95.94 175 SER A O 1
ATOM 1379 N N . PHE A 1 176 ? 12.147 6.825 -3.101 1.00 97.19 176 PHE A N 1
ATOM 1380 C CA . PHE A 1 176 ? 10.839 6.495 -3.660 1.00 97.19 176 PHE A CA 1
ATOM 1381 C C . PHE A 1 176 ? 9.975 7.745 -3.890 1.00 97.19 176 PHE A C 1
ATOM 1383 O O . PHE A 1 176 ? 9.399 7.906 -4.960 1.00 97.19 176 PHE A O 1
ATOM 1390 N N . LYS A 1 177 ? 9.937 8.690 -2.945 1.00 95.44 177 LYS A N 1
ATOM 1391 C CA . LYS A 1 177 ? 9.190 9.954 -3.074 1.00 95.44 177 LYS A CA 1
ATOM 1392 C C . LYS A 1 177 ? 9.701 10.832 -4.216 1.00 95.44 177 LYS A C 1
ATOM 1394 O O . LYS A 1 177 ? 8.898 11.366 -4.990 1.00 95.44 177 LYS A O 1
ATOM 1399 N N . ALA A 1 178 ? 11.021 10.981 -4.323 1.00 92.75 178 ALA A N 1
ATOM 1400 C CA . ALA A 1 178 ? 11.664 11.763 -5.374 1.00 92.75 178 ALA A CA 1
ATOM 1401 C C . ALA A 1 178 ? 11.395 11.156 -6.752 1.00 92.75 178 ALA A C 1
ATOM 1403 O O . ALA A 1 178 ? 10.947 11.857 -7.659 1.00 92.75 178 ALA A O 1
ATOM 1404 N N . SER A 1 179 ? 11.591 9.842 -6.880 1.00 92.50 179 SER A N 1
ATOM 1405 C CA . SER A 1 179 ? 11.309 9.143 -8.127 1.00 92.50 179 SER A CA 1
ATOM 1406 C C . SER A 1 179 ? 9.822 9.209 -8.471 1.00 92.50 179 SER A C 1
ATOM 1408 O O . SER A 1 179 ? 9.489 9.632 -9.570 1.00 92.50 179 SER A O 1
ATOM 1410 N N . TYR A 1 180 ? 8.893 8.884 -7.565 1.00 94.88 180 TYR A N 1
ATOM 1411 C CA . TYR A 1 180 ? 7.452 8.881 -7.882 1.00 94.88 180 TYR A CA 1
ATOM 1412 C C . TYR A 1 180 ? 6.970 10.257 -8.352 1.00 94.88 180 TYR A C 1
ATOM 1414 O O . TYR A 1 180 ? 6.137 10.364 -9.251 1.00 94.88 180 TYR A O 1
ATOM 1422 N N . SER A 1 181 ? 7.528 11.327 -7.781 1.00 90.25 181 SER A N 1
ATOM 1423 C CA . SER A 1 181 ? 7.223 12.695 -8.203 1.00 90.25 181 SER A CA 1
ATOM 1424 C C . SER A 1 181 ? 7.635 12.984 -9.653 1.00 90.25 181 SER A C 1
ATOM 1426 O O . SER A 1 181 ? 7.001 13.828 -10.283 1.00 90.25 181 SER A O 1
ATOM 1428 N N . SER A 1 182 ? 8.646 12.294 -10.197 1.00 88.06 182 SER A N 1
ATOM 1429 C CA . SER A 1 182 ? 9.098 12.472 -11.584 1.00 88.06 182 SER A CA 1
ATOM 1430 C C . SER A 1 182 ? 8.236 11.741 -12.621 1.00 88.06 182 SER A C 1
ATOM 1432 O O . SER A 1 182 ? 8.303 12.095 -13.796 1.00 88.06 182 SER A O 1
ATOM 1434 N N . LEU A 1 183 ? 7.390 10.786 -12.203 1.00 88.44 183 LEU A N 1
ATOM 1435 C CA . LEU A 1 183 ? 6.409 10.123 -13.079 1.00 88.44 183 LEU A CA 1
ATOM 1436 C C . LEU A 1 183 ? 5.209 11.016 -13.427 1.00 88.44 183 LEU A C 1
ATOM 1438 O O . LEU A 1 183 ? 4.455 10.707 -14.341 1.00 88.44 183 LEU A O 1
ATOM 1442 N N . GLY A 1 184 ? 4.962 12.089 -12.668 1.00 87.94 184 GLY A N 1
ATOM 1443 C CA . GLY A 1 184 ? 3.834 12.994 -12.922 1.00 87.94 184 GLY A CA 1
ATOM 1444 C C . GLY A 1 184 ? 2.441 12.384 -12.692 1.00 87.94 184 GLY A C 1
ATOM 1445 O O . GLY A 1 184 ? 1.438 13.033 -12.988 1.00 87.94 184 GLY A O 1
ATOM 1446 N N . ILE A 1 185 ? 2.343 11.170 -12.138 1.00 92.19 185 ILE A N 1
ATOM 1447 C CA . ILE A 1 185 ? 1.056 10.521 -11.858 1.00 92.19 185 ILE A CA 1
ATOM 1448 C C . ILE A 1 185 ? 0.447 10.967 -10.517 1.00 92.19 185 ILE A C 1
ATOM 1450 O O . ILE A 1 185 ? 1.175 11.277 -9.567 1.00 92.19 185 ILE A O 1
ATOM 1454 N N . PRO A 1 186 ? -0.896 10.946 -10.380 1.00 94.12 186 PRO A N 1
ATOM 1455 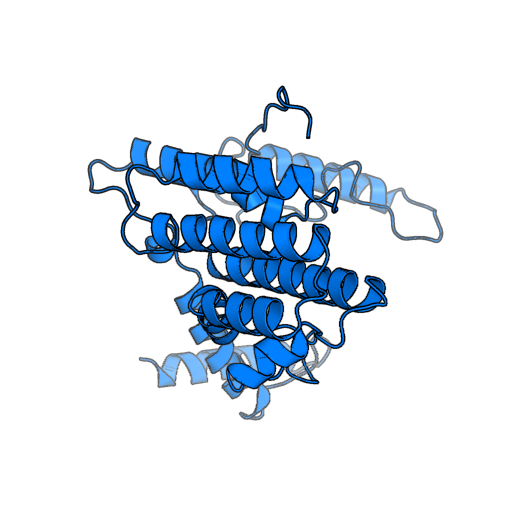C CA . PRO A 1 186 ? -1.565 11.275 -9.126 1.00 94.12 186 PRO A CA 1
ATOM 1456 C C . PRO A 1 186 ? -1.049 10.473 -7.927 1.00 94.12 186 PRO A C 1
ATOM 1458 O O . PRO A 1 186 ? -0.866 9.253 -7.992 1.00 94.12 186 PRO A O 1
ATOM 1461 N N . VAL A 1 187 ? -0.865 11.167 -6.805 1.00 94.56 187 VAL A N 1
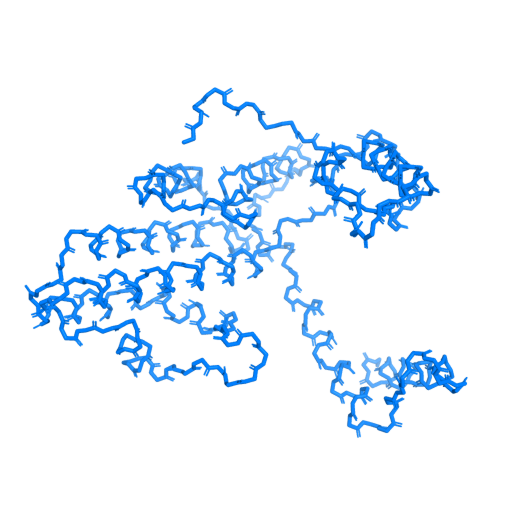ATOM 1462 C CA . VAL A 1 187 ? -0.502 10.561 -5.522 1.00 94.56 187 VAL A CA 1
ATOM 1463 C C . VAL A 1 187 ? -1.765 10.017 -4.865 1.00 94.56 187 VAL A C 1
ATOM 1465 O O . VAL A 1 187 ? -2.657 10.776 -4.484 1.00 94.56 187 VAL A O 1
ATOM 1468 N N . THR A 1 188 ? -1.845 8.696 -4.727 1.00 94.62 188 THR A N 1
ATOM 1469 C CA . THR A 1 188 ? -2.949 8.036 -4.020 1.00 94.62 188 THR A CA 1
ATOM 1470 C C . THR A 1 188 ? -2.779 8.166 -2.503 1.00 94.62 188 THR A C 1
ATOM 1472 O O . THR A 1 188 ? -1.698 8.488 -2.007 1.00 94.62 188 THR A O 1
ATOM 1475 N N . SER A 1 189 ? -3.829 7.866 -1.734 1.00 93.94 189 SER A N 1
ATOM 1476 C CA . SER A 1 189 ? -3.747 7.846 -0.265 1.00 93.94 189 SER A CA 1
ATOM 1477 C C . SER A 1 189 ? -2.694 6.861 0.256 1.00 93.94 189 SER A C 1
ATOM 1479 O O . SER A 1 189 ? -2.026 7.151 1.244 1.00 93.94 189 SER A O 1
ATOM 1481 N N . LYS A 1 190 ? -2.502 5.726 -0.431 1.00 96.56 190 LYS A N 1
ATOM 1482 C CA . LYS A 1 190 ? -1.487 4.720 -0.088 1.00 96.56 190 LYS A CA 1
ATOM 1483 C C . LYS A 1 190 ? -0.074 5.230 -0.367 1.00 96.56 190 LYS A C 1
ATOM 1485 O O . LYS A 1 190 ? 0.788 5.112 0.492 1.00 96.56 190 LYS A O 1
ATOM 1490 N N . VAL A 1 191 ? 0.149 5.877 -1.510 1.00 96.94 191 VAL A N 1
ATOM 1491 C CA . VAL A 1 191 ? 1.453 6.482 -1.834 1.00 96.94 191 VAL A CA 1
ATOM 1492 C C . VAL A 1 191 ? 1.790 7.618 -0.861 1.00 96.94 191 VAL A C 1
ATOM 1494 O O . VAL A 1 191 ? 2.899 7.676 -0.344 1.00 96.94 191 VAL A O 1
ATOM 1497 N N . HIS A 1 192 ? 0.823 8.478 -0.537 1.00 94.44 192 HIS A N 1
ATOM 1498 C CA . HIS A 1 192 ? 0.994 9.520 0.481 1.00 94.44 192 HIS A CA 1
ATOM 1499 C C . HIS A 1 192 ? 1.352 8.938 1.858 1.00 94.44 192 HIS A C 1
ATOM 1501 O O . HIS A 1 192 ? 2.246 9.451 2.526 1.00 94.44 192 HIS A O 1
ATOM 1507 N N . ALA A 1 193 ? 0.709 7.841 2.264 1.00 95.94 193 ALA A N 1
ATOM 1508 C CA . ALA A 1 193 ? 1.056 7.169 3.510 1.00 95.94 193 ALA A CA 1
ATOM 1509 C C . ALA A 1 193 ? 2.492 6.619 3.503 1.00 95.94 193 ALA A C 1
ATOM 1511 O O . ALA A 1 193 ? 3.175 6.738 4.516 1.00 95.94 193 ALA A O 1
ATOM 1512 N N . VAL A 1 194 ? 2.979 6.100 2.368 1.00 97.38 194 VAL A N 1
ATOM 1513 C CA . VAL A 1 194 ? 4.392 5.709 2.223 1.00 97.38 194 VAL A CA 1
ATOM 1514 C C . VAL A 1 194 ? 5.321 6.912 2.380 1.00 97.38 194 VAL A C 1
ATOM 1516 O O . VAL A 1 194 ? 6.309 6.821 3.099 1.00 97.38 194 VAL A O 1
ATOM 1519 N N . PHE A 1 195 ? 5.007 8.035 1.731 1.00 95.12 195 PHE A N 1
ATOM 1520 C CA . PHE A 1 195 ? 5.867 9.222 1.730 1.00 95.12 195 PHE A CA 1
ATOM 1521 C C . PHE A 1 195 ? 6.033 9.862 3.097 1.00 95.12 195 PHE A C 1
ATOM 1523 O O . PHE A 1 195 ? 7.108 10.373 3.395 1.00 95.12 195 PHE A O 1
ATOM 1530 N N . ASP A 1 196 ? 4.949 9.913 3.866 1.00 92.81 196 ASP A N 1
ATOM 1531 C CA . ASP A 1 196 ? 4.884 10.805 5.016 1.00 92.81 196 ASP A CA 1
ATOM 1532 C C . ASP A 1 196 ? 4.585 10.042 6.316 1.00 92.81 196 ASP A C 1
ATOM 1534 O O . ASP A 1 196 ? 5.139 10.377 7.358 1.00 92.81 196 ASP A O 1
ATOM 1538 N N . HIS A 1 197 ? 3.756 8.993 6.284 1.00 95.00 197 HIS A N 1
ATOM 1539 C CA . HIS A 1 197 ? 3.255 8.360 7.509 1.00 95.00 197 HIS A CA 1
ATOM 1540 C C . HIS A 1 197 ? 4.086 7.175 8.003 1.00 95.00 197 HIS A C 1
ATOM 1542 O O . HIS A 1 197 ? 4.063 6.918 9.202 1.00 95.00 197 HIS A O 1
ATOM 1548 N N . ILE A 1 198 ? 4.847 6.486 7.142 1.00 95.94 198 ILE A N 1
ATOM 1549 C CA . ILE A 1 198 ? 5.737 5.402 7.596 1.00 95.94 198 ILE A CA 1
ATOM 1550 C C . ILE A 1 198 ? 6.777 5.945 8.582 1.00 95.94 198 ILE A C 1
ATOM 1552 O O . ILE A 1 198 ? 6.820 5.490 9.722 1.00 95.94 198 ILE A O 1
ATOM 1556 N N . SER A 1 199 ? 7.565 6.953 8.187 1.00 94.31 199 SER A N 1
ATOM 1557 C CA . SER A 1 199 ? 8.580 7.544 9.072 1.00 94.31 199 SER A CA 1
ATOM 1558 C C . SER A 1 199 ? 7.965 8.180 10.311 1.00 94.31 199 SER A C 1
ATOM 1560 O O . SER A 1 199 ? 8.461 7.975 11.412 1.00 94.31 199 SER A O 1
ATOM 1562 N N . GLN A 1 200 ? 6.848 8.902 10.169 1.00 93.44 200 GLN A N 1
ATOM 1563 C CA . GLN A 1 200 ? 6.156 9.482 11.324 1.00 93.44 200 GLN A CA 1
ATOM 1564 C C . GLN A 1 200 ? 5.740 8.412 12.339 1.00 93.44 200 GLN A C 1
ATOM 1566 O O . GLN A 1 200 ? 5.910 8.622 13.536 1.00 93.44 200 GLN A O 1
ATOM 1571 N N . PHE A 1 201 ? 5.215 7.276 11.871 1.00 94.44 201 PHE A N 1
ATOM 1572 C CA . PHE A 1 201 ? 4.771 6.190 12.738 1.00 94.44 201 PHE A CA 1
ATOM 1573 C C . PHE A 1 201 ? 5.953 5.505 13.415 1.00 94.44 201 PHE A C 1
ATOM 1575 O O . PHE A 1 201 ? 5.986 5.416 14.637 1.00 94.44 201 PHE A O 1
ATOM 1582 N N . LEU A 1 202 ? 6.949 5.079 12.638 1.00 93.62 202 LEU A N 1
ATOM 1583 C CA . LEU A 1 202 ? 8.107 4.358 13.164 1.00 93.62 202 LEU A CA 1
ATOM 1584 C C . LEU A 1 202 ? 8.910 5.213 14.152 1.00 93.62 202 LEU A C 1
ATOM 1586 O O . LEU A 1 202 ? 9.275 4.725 15.220 1.00 93.62 202 LEU A O 1
ATOM 1590 N N . ASN A 1 203 ? 9.106 6.502 13.854 1.00 91.56 203 ASN A N 1
ATOM 1591 C CA . ASN A 1 203 ? 9.783 7.428 14.763 1.00 91.56 203 ASN A CA 1
ATOM 1592 C C . ASN A 1 203 ? 8.967 7.675 16.044 1.00 91.56 203 ASN A C 1
ATOM 1594 O O . ASN A 1 203 ? 9.546 7.753 17.126 1.00 91.56 203 ASN A O 1
ATOM 1598 N N . ALA A 1 204 ? 7.634 7.761 15.951 1.00 89.94 204 ALA A N 1
ATOM 1599 C CA . ALA A 1 204 ? 6.775 7.895 17.129 1.00 89.94 204 ALA A CA 1
ATOM 1600 C C . ALA A 1 204 ? 6.838 6.651 18.029 1.00 89.94 204 ALA A C 1
ATOM 1602 O O . ALA A 1 204 ? 6.994 6.788 19.239 1.00 89.94 204 ALA A O 1
ATOM 1603 N N . GLN A 1 205 ? 6.785 5.449 17.448 1.00 89.56 205 GLN A N 1
ATOM 1604 C CA . GLN A 1 205 ? 6.879 4.199 18.207 1.00 89.56 205 GLN A CA 1
ATOM 1605 C C . GLN A 1 205 ? 8.258 4.045 18.861 1.00 89.56 205 GLN A C 1
ATOM 1607 O O . GLN A 1 205 ? 8.336 3.777 20.060 1.00 89.56 205 GLN A O 1
ATOM 1612 N N . ALA A 1 206 ? 9.337 4.327 18.122 1.00 87.06 206 ALA A N 1
ATOM 1613 C CA . ALA A 1 206 ? 10.702 4.280 18.645 1.00 87.06 206 ALA A CA 1
ATOM 1614 C C . ALA A 1 206 ? 10.926 5.239 19.828 1.00 87.06 206 ALA A C 1
ATOM 1616 O O . ALA A 1 206 ? 11.661 4.907 20.750 1.00 87.06 206 ALA A O 1
ATOM 1617 N N . ALA A 1 207 ? 10.276 6.408 19.836 1.00 85.38 207 ALA A N 1
ATOM 1618 C CA . ALA A 1 207 ? 10.364 7.357 20.949 1.00 85.38 207 ALA A CA 1
ATOM 1619 C C . ALA A 1 207 ? 9.669 6.862 22.232 1.00 85.38 207 ALA A C 1
ATOM 1621 O O . ALA A 1 207 ? 9.952 7.367 23.317 1.00 85.38 207 ALA A O 1
ATOM 1622 N N . THR A 1 208 ? 8.752 5.900 22.113 1.00 80.69 208 THR A N 1
ATOM 1623 C CA . THR A 1 208 ? 7.999 5.335 23.244 1.00 80.69 208 THR A CA 1
ATOM 1624 C C . THR A 1 208 ? 8.545 3.995 23.737 1.00 80.69 208 THR A C 1
ATOM 1626 O O . THR A 1 208 ? 8.251 3.599 24.864 1.00 80.69 208 THR A O 1
ATOM 1629 N N . SER A 1 209 ? 9.353 3.302 22.929 1.00 71.88 209 SER A N 1
ATOM 1630 C CA . SER A 1 209 ? 9.932 1.999 23.259 1.00 71.88 209 SER A CA 1
ATOM 1631 C C . SER A 1 209 ? 11.383 2.129 23.732 1.00 71.88 209 SER A C 1
ATOM 1633 O O . SER A 1 209 ? 12.226 2.633 22.998 1.00 71.88 209 SER A O 1
ATOM 1635 N N . ASN A 1 210 ? 11.716 1.562 24.895 1.00 67.88 210 ASN A N 1
ATOM 1636 C CA . ASN A 1 210 ? 13.112 1.345 25.317 1.00 67.88 210 ASN A CA 1
ATOM 1637 C C . ASN A 1 210 ? 13.758 0.112 24.636 1.00 67.88 210 ASN A C 1
ATOM 1639 O O . ASN A 1 210 ? 14.806 -0.362 25.072 1.00 67.88 210 ASN A O 1
ATOM 1643 N N . GLU A 1 211 ? 13.110 -0.442 23.611 1.00 65.06 211 GLU A N 1
ATOM 1644 C CA . GLU A 1 211 ? 13.459 -1.706 22.959 1.00 65.06 211 GLU A CA 1
ATOM 1645 C C . GLU A 1 211 ? 14.007 -1.497 21.536 1.00 65.06 211 GLU A C 1
ATOM 1647 O O . GLU A 1 211 ? 14.176 -0.376 21.054 1.00 65.06 211 GLU A O 1
ATOM 1652 N N . GLN A 1 212 ? 14.322 -2.609 20.868 1.00 74.25 212 GLN A N 1
ATOM 1653 C CA . GLN A 1 212 ? 14.782 -2.646 19.484 1.00 74.25 212 GLN A CA 1
ATOM 1654 C C . GLN A 1 212 ? 13.750 -2.017 18.534 1.00 74.25 212 GLN A C 1
ATOM 1656 O O . GLN A 1 212 ? 12.555 -2.273 18.639 1.00 74.25 212 GLN A O 1
ATOM 1661 N N . GLN A 1 213 ? 14.213 -1.231 17.557 1.00 87.94 213 GLN A N 1
ATOM 1662 C CA . GLN A 1 213 ? 13.329 -0.648 16.548 1.00 87.94 213 GLN A CA 1
ATOM 1663 C C . GLN A 1 213 ? 12.678 -1.734 15.681 1.00 87.94 213 GLN A C 1
ATOM 1665 O O . GLN A 1 213 ? 13.354 -2.529 15.018 1.00 87.94 213 GLN A O 1
ATOM 1670 N N . HIS A 1 214 ? 11.351 -1.726 15.656 1.00 93.31 214 HIS A N 1
ATOM 1671 C CA . HIS A 1 214 ? 10.545 -2.646 14.867 1.00 93.31 214 HIS A CA 1
ATOM 1672 C C . HIS A 1 214 ? 10.164 -2.050 13.514 1.00 93.31 214 HIS A C 1
ATOM 1674 O O . HIS A 1 214 ? 9.911 -0.852 13.397 1.00 93.31 214 HIS A O 1
ATOM 1680 N N . GLY A 1 215 ? 10.100 -2.900 12.490 1.00 95.69 215 GLY A N 1
ATOM 1681 C CA . GLY A 1 215 ? 9.454 -2.552 11.226 1.00 95.69 215 GLY A CA 1
ATOM 1682 C C . GLY A 1 215 ? 7.931 -2.720 11.314 1.00 95.69 215 GLY A C 1
ATOM 1683 O O . GLY A 1 215 ? 7.393 -3.202 12.311 1.00 95.69 215 GLY A O 1
ATOM 1684 N N . LEU A 1 216 ? 7.218 -2.350 10.249 1.00 96.12 216 LEU A N 1
ATOM 1685 C CA . LEU A 1 216 ? 5.754 -2.413 10.173 1.00 96.12 216 LEU A CA 1
ATOM 1686 C C . LEU A 1 216 ? 5.198 -3.834 10.334 1.00 96.12 216 LEU A C 1
ATOM 1688 O O . LEU A 1 216 ? 4.068 -3.983 10.798 1.00 96.12 216 LEU A O 1
ATOM 1692 N N . GLY A 1 217 ? 5.997 -4.866 10.045 1.00 95.12 217 GLY A N 1
ATOM 1693 C CA . GLY A 1 217 ? 5.606 -6.262 10.225 1.00 95.12 217 GLY A CA 1
ATOM 1694 C C . GLY A 1 217 ? 5.271 -6.609 11.680 1.00 95.12 217 GLY A C 1
ATOM 1695 O O . GLY A 1 217 ? 4.457 -7.495 11.927 1.00 95.12 217 GLY A O 1
ATOM 1696 N N . TYR A 1 218 ? 5.826 -5.875 12.650 1.00 93.81 218 TYR A N 1
ATOM 1697 C CA . TYR A 1 218 ? 5.490 -6.048 14.065 1.00 93.81 218 TYR A CA 1
ATOM 1698 C C . TYR A 1 218 ? 4.026 -5.693 14.373 1.00 93.81 218 TYR A C 1
ATOM 1700 O O . TYR A 1 218 ? 3.385 -6.353 15.187 1.00 93.81 218 TYR A O 1
ATOM 1708 N N . TRP A 1 219 ? 3.471 -4.698 13.675 1.00 93.50 219 TRP A N 1
ATOM 1709 C CA . TRP A 1 219 ? 2.072 -4.272 13.799 1.00 93.50 219 TRP A CA 1
ATOM 1710 C C . TRP A 1 219 ? 1.210 -4.744 12.621 1.00 93.50 219 TRP A C 1
ATOM 1712 O O . TRP A 1 219 ? 0.214 -4.103 12.279 1.00 93.50 219 TRP A O 1
ATOM 1722 N N . SER A 1 220 ? 1.611 -5.837 11.972 1.00 92.62 220 SER A N 1
ATOM 1723 C CA . SER A 1 220 ? 1.002 -6.287 10.723 1.00 92.62 220 SER A CA 1
ATOM 1724 C C . SER A 1 220 ? -0.484 -6.610 10.885 1.00 92.62 220 SER A C 1
ATOM 1726 O O . SER A 1 220 ? -0.902 -7.340 11.787 1.00 92.62 220 SER A O 1
ATOM 1728 N N . GLU A 1 221 ? -1.301 -6.136 9.944 1.00 93.19 221 GLU A N 1
ATOM 1729 C CA . GLU A 1 221 ? -2.726 -6.459 9.879 1.00 93.19 221 GLU A CA 1
ATOM 1730 C C . GLU A 1 221 ? -3.001 -7.886 9.370 1.00 93.19 221 GLU A C 1
ATOM 1732 O O . GLU A 1 221 ? -4.145 -8.342 9.383 1.00 93.19 221 GLU A O 1
ATOM 1737 N N . GLN A 1 222 ? -1.969 -8.617 8.928 1.00 90.94 222 GLN A N 1
ATOM 1738 C CA . GLN A 1 222 ? -2.126 -9.916 8.271 1.00 90.94 222 GLN A CA 1
ATOM 1739 C C . GLN A 1 222 ? -2.819 -10.975 9.132 1.00 90.94 222 GLN A C 1
ATOM 1741 O O . GLN A 1 222 ? -3.598 -11.768 8.602 1.00 90.94 222 GLN A O 1
ATOM 1746 N N . ALA A 1 223 ? -2.575 -10.990 10.445 1.00 90.00 223 ALA A N 1
ATOM 1747 C CA . ALA A 1 223 ? -3.246 -11.926 11.347 1.00 90.00 223 ALA A CA 1
ATOM 1748 C C . ALA A 1 223 ? -4.763 -11.672 11.393 1.00 90.00 223 ALA A C 1
ATOM 1750 O O . ALA A 1 223 ? -5.556 -12.611 11.335 1.00 90.00 223 ALA A O 1
ATOM 1751 N N . SER A 1 224 ? -5.165 -10.398 11.427 1.00 89.31 224 SER A N 1
ATOM 1752 C CA . SER A 1 224 ? -6.575 -9.998 11.398 1.00 89.31 224 SER A CA 1
ATOM 1753 C C . SER A 1 224 ? -7.231 -10.361 10.063 1.00 89.31 224 SER A C 1
ATOM 1755 O O . SER A 1 224 ? -8.314 -10.942 10.043 1.00 89.31 224 SER A O 1
ATOM 1757 N N . GLU A 1 225 ? -6.543 -10.118 8.942 1.00 90.12 225 GLU A N 1
ATOM 1758 C CA . GLU A 1 225 ? -7.024 -10.503 7.607 1.00 90.12 225 GLU A CA 1
ATOM 1759 C C . GLU A 1 225 ? -7.202 -12.025 7.461 1.00 90.12 225 GLU A C 1
ATOM 1761 O O . GLU A 1 225 ? -8.174 -12.482 6.859 1.00 90.12 225 GLU A O 1
ATOM 1766 N N . ALA A 1 226 ? -6.311 -12.830 8.052 1.00 91.00 226 ALA A N 1
ATOM 1767 C CA . ALA A 1 226 ? -6.439 -14.287 8.050 1.00 91.00 226 ALA A CA 1
ATOM 1768 C C . ALA A 1 226 ? -7.679 -14.756 8.832 1.00 91.00 226 ALA A C 1
ATOM 1770 O O . ALA A 1 226 ? -8.437 -15.594 8.339 1.00 91.00 226 ALA A O 1
ATOM 1771 N N . VAL A 1 227 ? -7.924 -14.172 10.011 1.00 92.69 227 VAL A N 1
ATOM 1772 C CA . VAL A 1 227 ? -9.131 -14.437 10.812 1.00 92.69 227 VAL A CA 1
ATOM 1773 C C . VAL A 1 227 ? -10.389 -14.007 10.060 1.00 92.69 227 VAL A C 1
ATOM 1775 O O . VAL A 1 227 ? -11.369 -14.748 10.030 1.00 92.69 227 VAL A O 1
ATOM 1778 N N . HIS A 1 228 ? -10.375 -12.842 9.408 1.00 90.81 228 HIS A N 1
ATOM 1779 C CA . HIS A 1 228 ? -11.495 -12.392 8.583 1.00 90.81 228 HIS A CA 1
ATOM 1780 C C . HIS A 1 228 ? -11.788 -13.355 7.431 1.00 90.81 228 HIS A C 1
ATOM 1782 O O . HIS A 1 228 ? -12.952 -13.699 7.218 1.00 90.81 228 HIS A O 1
ATOM 1788 N N . ALA A 1 229 ? -10.763 -13.816 6.713 1.00 90.75 229 ALA A N 1
ATOM 1789 C CA . ALA A 1 229 ? -10.929 -14.751 5.606 1.00 90.75 229 ALA A CA 1
ATOM 1790 C C . ALA A 1 229 ? -11.515 -16.096 6.070 1.00 90.75 229 ALA A C 1
ATOM 1792 O O . ALA A 1 229 ? -12.450 -16.612 5.446 1.00 90.75 229 ALA A O 1
ATOM 1793 N N . ASP A 1 230 ? -11.017 -16.646 7.180 1.00 93.94 230 ASP A N 1
ATOM 1794 C CA . ASP A 1 230 ? -11.531 -17.908 7.720 1.00 93.94 230 ASP A CA 1
ATOM 1795 C C . ASP A 1 230 ? -12.961 -17.762 8.266 1.00 93.94 230 ASP A C 1
ATOM 1797 O O . ASP A 1 230 ? -13.853 -18.557 7.943 1.00 93.94 230 ASP A O 1
ATOM 1801 N N . PHE A 1 231 ? -13.239 -16.674 8.994 1.00 95.25 231 PHE A N 1
ATOM 1802 C CA . PHE A 1 231 ? -14.590 -16.358 9.453 1.00 95.25 231 PHE A CA 1
ATOM 1803 C C . PHE A 1 231 ? -15.563 -16.199 8.280 1.00 95.25 231 PHE A C 1
ATOM 1805 O O . PHE A 1 231 ? -16.669 -16.742 8.304 1.00 95.25 231 PHE A O 1
ATOM 1812 N N . GLN A 1 232 ? -15.160 -15.485 7.225 1.00 93.69 232 GLN A N 1
ATOM 1813 C CA . GLN A 1 232 ? -15.980 -15.266 6.037 1.00 93.69 232 GLN A CA 1
ATOM 1814 C C . GLN A 1 232 ? -16.337 -16.583 5.348 1.00 93.69 232 GLN A C 1
ATOM 1816 O O . GLN A 1 232 ? -17.486 -16.755 4.930 1.00 93.69 232 GLN A O 1
ATOM 1821 N N . LYS A 1 233 ? -15.396 -17.531 5.268 1.00 93.88 233 LYS A N 1
ATOM 182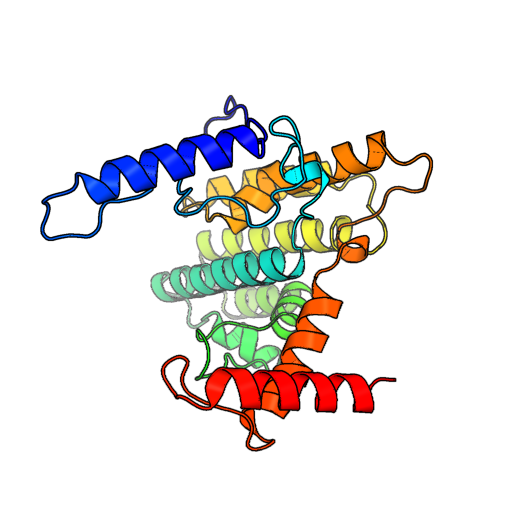2 C CA . LYS A 1 233 ? -15.662 -18.872 4.742 1.00 93.88 233 LYS A CA 1
ATOM 1823 C C . LYS A 1 233 ? -16.758 -19.559 5.551 1.00 93.88 233 LYS A C 1
ATOM 1825 O O . LYS A 1 233 ? -17.745 -20.003 4.967 1.00 93.88 233 LYS A O 1
ATOM 1830 N N . LEU A 1 234 ? -16.649 -19.572 6.882 1.00 95.38 234 LEU A N 1
ATOM 1831 C CA . LEU A 1 234 ? -17.692 -20.140 7.740 1.00 95.38 234 LEU A CA 1
ATOM 1832 C C . LEU A 1 234 ? -19.038 -19.427 7.565 1.00 95.38 234 LEU A C 1
ATOM 1834 O O . LEU A 1 234 ? -20.066 -20.087 7.421 1.00 95.38 234 LEU A O 1
ATOM 1838 N N . TRP A 1 235 ? -19.041 -18.097 7.537 1.00 96.00 235 TRP A N 1
ATOM 1839 C CA . TRP A 1 235 ? -20.248 -17.295 7.349 1.00 96.00 235 TRP A CA 1
ATOM 1840 C C . TRP A 1 235 ? -20.966 -17.637 6.038 1.00 96.00 235 TRP A C 1
ATOM 1842 O O . TRP A 1 235 ? -22.185 -17.836 6.024 1.00 96.00 235 TRP A O 1
ATOM 1852 N N . GLN A 1 236 ? -20.211 -17.745 4.943 1.00 93.88 236 GLN A N 1
ATOM 1853 C CA . GLN A 1 236 ? -20.741 -17.985 3.603 1.00 93.88 236 GLN A CA 1
ATOM 1854 C C . GLN A 1 236 ? -21.151 -19.443 3.377 1.00 93.88 236 GLN A C 1
ATOM 1856 O O . GLN A 1 236 ? -22.258 -19.687 2.901 1.00 93.88 236 GLN A O 1
ATOM 1861 N N . THR A 1 237 ? -20.296 -20.410 3.718 1.00 92.12 237 THR A N 1
ATOM 1862 C CA . THR A 1 237 ? -20.531 -21.830 3.400 1.00 92.12 237 THR A CA 1
ATOM 1863 C C . THR A 1 237 ? -21.223 -22.590 4.527 1.00 92.12 237 THR A C 1
ATOM 1865 O O . THR A 1 237 ? -21.790 -23.650 4.294 1.00 92.12 237 THR A O 1
ATOM 1868 N N . GLY A 1 238 ? -21.204 -22.067 5.754 1.00 90.94 238 GLY A N 1
ATOM 1869 C CA . GLY A 1 238 ? -21.807 -22.697 6.932 1.00 90.94 238 GLY A CA 1
ATOM 1870 C C . GLY A 1 238 ? -23.315 -22.481 7.078 1.00 90.94 238 GLY A C 1
ATOM 1871 O O . GLY A 1 238 ? -23.876 -22.820 8.116 1.00 90.94 238 GLY A O 1
ATOM 1872 N N . GLY A 1 239 ? -23.985 -21.885 6.085 1.00 92.69 239 GLY A N 1
ATOM 1873 C CA . GLY A 1 239 ? -25.433 -21.636 6.124 1.00 92.69 239 GLY A CA 1
ATOM 1874 C C . GLY A 1 239 ? -25.866 -20.500 7.064 1.00 92.69 239 GLY A C 1
ATOM 1875 O O . GLY A 1 239 ? -27.058 -20.369 7.376 1.00 92.69 239 GLY A O 1
ATOM 1876 N N . TYR A 1 240 ? -24.918 -19.671 7.515 1.00 95.75 240 TYR A N 1
ATOM 1877 C CA . TYR A 1 240 ? -25.180 -18.538 8.405 1.00 95.75 240 TYR A CA 1
ATOM 1878 C C . TYR A 1 240 ? -25.530 -17.254 7.654 1.00 95.75 240 TYR A C 1
ATOM 1880 O O . TYR A 1 240 ? -26.320 -16.469 8.172 1.00 95.75 240 TYR A O 1
ATOM 1888 N N . LYS A 1 241 ? -25.011 -17.062 6.432 1.00 96.31 241 LYS A N 1
ATOM 1889 C CA . LYS A 1 241 ? -25.205 -15.838 5.648 1.00 96.31 241 LYS A CA 1
ATOM 1890 C C . LYS A 1 241 ? -26.671 -15.407 5.574 1.00 96.31 241 LYS A C 1
ATOM 1892 O O . LYS A 1 241 ? -27.549 -16.182 5.186 1.00 96.31 241 LYS A O 1
ATOM 1897 N N . ARG A 1 242 ? -26.921 -14.149 5.932 1.00 95.88 242 ARG A N 1
ATOM 1898 C CA . ARG A 1 242 ? -28.199 -13.444 5.791 1.00 95.88 242 ARG A CA 1
ATOM 1899 C C . ARG A 1 242 ? -27.937 -12.021 5.309 1.00 95.88 242 ARG A C 1
ATOM 1901 O O . ARG A 1 242 ? -26.883 -11.462 5.607 1.00 95.88 242 ARG A O 1
ATOM 1908 N N . GLU A 1 243 ? -28.901 -11.448 4.598 1.00 94.31 243 GLU A N 1
ATOM 1909 C CA . GLU A 1 243 ? -28.917 -10.012 4.313 1.00 94.31 243 GLU A CA 1
ATOM 1910 C C . GLU A 1 243 ? -29.077 -9.217 5.613 1.00 94.31 243 GLU A C 1
ATOM 1912 O O . GLU A 1 243 ? -29.751 -9.675 6.535 1.00 94.31 243 GLU A O 1
ATOM 1917 N N . LEU A 1 244 ? -28.487 -8.021 5.683 1.00 93.31 244 LEU A N 1
ATOM 1918 C CA . LEU A 1 244 ? -28.536 -7.156 6.874 1.00 93.31 244 LEU A CA 1
ATOM 1919 C C . LEU A 1 244 ? -29.969 -6.835 7.329 1.00 93.31 244 LEU A C 1
ATOM 1921 O O . LEU A 1 244 ? -30.218 -6.696 8.522 1.00 93.31 244 LEU A O 1
ATOM 1925 N N . SER A 1 245 ? -30.911 -6.737 6.389 1.00 96.38 245 SER A N 1
ATOM 1926 C CA . SER A 1 245 ? -32.332 -6.480 6.654 1.00 96.38 245 SER A CA 1
ATOM 1927 C C . SER A 1 245 ? -33.125 -7.727 7.062 1.00 96.38 245 SER A C 1
ATOM 1929 O O . SER A 1 245 ? -34.299 -7.617 7.414 1.00 96.38 245 SER A O 1
ATOM 1931 N N . HIS A 1 246 ? -32.529 -8.919 7.001 1.00 96.62 246 HIS A N 1
ATOM 1932 C CA . HIS A 1 246 ? -33.232 -10.160 7.294 1.00 96.62 246 HIS A CA 1
ATOM 1933 C C . HIS A 1 246 ? -33.508 -10.287 8.806 1.00 96.62 246 HIS A C 1
ATOM 1935 O O . HIS A 1 246 ? -32.575 -10.123 9.597 1.00 96.62 246 HIS A O 1
ATOM 1941 N N . PRO A 1 247 ? -34.723 -10.682 9.241 1.00 97.62 247 PRO A N 1
ATOM 1942 C CA . PRO A 1 247 ? -35.067 -10.782 10.666 1.00 97.62 247 PRO A CA 1
ATOM 1943 C C . PRO A 1 247 ? -34.121 -11.676 11.483 1.00 97.62 247 PRO A C 1
ATOM 1945 O O . PRO A 1 247 ? -33.803 -11.384 12.631 1.00 97.62 247 PRO A O 1
ATOM 1948 N N . GLU A 1 248 ? -33.621 -12.759 10.879 1.00 97.06 248 GLU A N 1
ATOM 1949 C CA . GLU A 1 248 ? -32.664 -13.672 11.526 1.00 97.06 248 GLU A CA 1
ATOM 1950 C C . GLU A 1 248 ? -31.195 -13.205 11.505 1.00 97.06 248 GLU A C 1
ATOM 1952 O O . GLU A 1 248 ? -30.346 -13.928 12.027 1.00 97.06 248 GLU A O 1
ATOM 1957 N N . TYR A 1 249 ? -30.846 -12.066 10.890 1.00 97.06 249 TYR A N 1
ATOM 1958 C CA . TYR A 1 249 ? -29.442 -11.669 10.688 1.00 97.06 249 TYR A CA 1
ATOM 1959 C C . TYR A 1 249 ? -28.646 -11.682 11.996 1.00 97.06 249 TYR A C 1
ATOM 1961 O O . TYR A 1 249 ? -27.630 -12.369 12.095 1.00 97.06 249 TYR A O 1
ATOM 1969 N N . GLY A 1 250 ? -29.152 -10.996 13.026 1.00 96.94 250 GLY A N 1
ATOM 1970 C CA . GLY A 1 250 ? -28.484 -10.916 14.326 1.00 96.94 250 GLY A CA 1
ATOM 1971 C C . GLY A 1 250 ? -28.327 -12.284 14.994 1.00 96.94 250 GLY A C 1
ATOM 1972 O O . GLY A 1 250 ? -27.254 -12.614 15.495 1.00 96.94 250 GLY A O 1
ATOM 1973 N N . GLN A 1 251 ? -29.365 -13.125 14.935 1.00 97.44 251 GLN A N 1
ATOM 1974 C CA . GLN A 1 251 ? -29.321 -14.471 15.507 1.00 97.44 251 GLN A CA 1
ATOM 1975 C C . GLN A 1 251 ? -28.315 -15.369 14.775 1.00 97.44 251 GLN A C 1
ATOM 1977 O O . GLN A 1 251 ? -27.568 -16.116 15.408 1.00 97.44 251 GLN A O 1
ATOM 1982 N N . LYS A 1 252 ? -28.290 -15.318 13.441 1.00 97.38 252 LYS A N 1
ATOM 1983 C CA . LYS A 1 252 ? -27.375 -16.118 12.622 1.00 97.38 252 LYS A CA 1
ATOM 1984 C C . LYS A 1 252 ? -25.935 -15.649 12.759 1.00 97.38 252 LYS A C 1
ATOM 1986 O O . LYS A 1 252 ? -25.057 -16.502 12.848 1.00 97.38 252 LYS A O 1
ATOM 1991 N N . LEU A 1 253 ? -25.706 -14.338 12.837 1.00 97.06 253 LEU A N 1
ATOM 1992 C CA . LEU A 1 253 ? -24.393 -13.766 13.117 1.00 97.06 253 LEU A CA 1
ATOM 1993 C C . LEU A 1 253 ? -23.875 -14.253 14.471 1.00 97.06 253 LEU A C 1
ATOM 1995 O O . LEU A 1 253 ? -22.795 -14.828 14.522 1.00 97.06 253 LEU A O 1
ATOM 1999 N N . LEU A 1 254 ? -24.680 -14.137 15.535 1.00 97.31 254 LEU A N 1
ATOM 2000 C CA . LEU A 1 254 ? -24.303 -14.626 16.863 1.00 97.31 254 LEU A CA 1
ATOM 2001 C C . LEU A 1 254 ? -23.969 -16.125 16.848 1.00 97.31 254 LEU A C 1
ATOM 2003 O O . LEU A 1 254 ? -22.938 -16.531 17.377 1.00 97.31 254 LEU A O 1
ATOM 2007 N N . ARG A 1 255 ? -24.807 -16.952 16.207 1.00 97.25 255 ARG A N 1
ATOM 2008 C CA . ARG A 1 255 ? -24.549 -18.396 16.073 1.00 97.25 255 ARG A CA 1
ATOM 2009 C C . ARG A 1 255 ? -23.257 -18.687 15.311 1.00 97.25 255 ARG A C 1
ATOM 2011 O O . ARG A 1 255 ? -22.516 -19.573 15.719 1.00 97.25 255 ARG A O 1
ATOM 2018 N N . CYS A 1 256 ? -22.986 -17.950 14.235 1.00 97.38 256 CYS A N 1
ATOM 2019 C CA . CYS A 1 256 ? -21.747 -18.077 13.475 1.00 97.38 256 CYS A CA 1
ATOM 2020 C C . CYS A 1 256 ? -20.534 -17.719 14.335 1.00 97.38 256 CYS A C 1
ATOM 2022 O O . CYS A 1 256 ? -19.565 -18.467 14.344 1.00 97.38 256 CYS A O 1
ATOM 2024 N N . THR A 1 257 ? -20.604 -16.623 15.095 1.00 96.56 257 THR A N 1
ATOM 2025 C CA . THR A 1 257 ? -19.538 -16.197 16.011 1.00 96.56 257 THR A CA 1
ATOM 2026 C C . THR A 1 257 ? -19.264 -17.243 17.081 1.00 96.56 257 THR A C 1
ATOM 2028 O O . THR A 1 257 ? -18.116 -17.641 17.246 1.00 96.56 257 THR A O 1
ATOM 2031 N N . VAL A 1 258 ? -20.302 -17.753 17.752 1.00 96.88 258 VAL A N 1
ATOM 2032 C CA . VAL A 1 258 ? -20.143 -18.827 18.746 1.00 96.88 258 VAL A CA 1
ATOM 2033 C C . VAL A 1 258 ? -19.505 -20.058 18.102 1.00 96.88 258 VAL A C 1
ATOM 2035 O O . VAL A 1 258 ? -18.508 -20.557 18.609 1.00 96.88 258 VAL A O 1
ATOM 2038 N N . ALA A 1 259 ? -20.015 -20.504 16.949 1.00 96.62 259 ALA A N 1
ATOM 2039 C CA . ALA A 1 259 ? -19.461 -21.653 16.238 1.00 96.62 259 ALA A CA 1
ATOM 2040 C C . ALA A 1 259 ? -18.003 -21.438 15.798 1.00 96.62 259 ALA A C 1
ATOM 2042 O O . ALA A 1 259 ? -17.215 -22.378 15.843 1.00 96.62 259 ALA A O 1
ATOM 2043 N N . TYR A 1 260 ? -17.643 -20.225 15.374 1.00 96.81 260 TYR A N 1
ATOM 2044 C CA . TYR A 1 260 ? -16.279 -19.873 14.990 1.00 96.81 260 TYR A CA 1
ATOM 2045 C C . TYR A 1 260 ? -15.333 -19.926 16.189 1.00 96.81 260 TYR A C 1
ATOM 2047 O O . TYR A 1 260 ? -14.310 -20.603 16.123 1.00 96.81 260 TYR A O 1
ATOM 2055 N N . CYS A 1 261 ? -15.694 -19.268 17.295 1.00 95.31 261 CYS A N 1
ATOM 2056 C CA . CYS A 1 261 ? -14.900 -19.271 18.521 1.00 95.31 261 CYS A CA 1
ATOM 2057 C C . CYS A 1 261 ? -14.744 -20.689 19.082 1.00 95.31 261 CYS A C 1
ATOM 2059 O O . CYS A 1 261 ? -13.637 -21.083 19.417 1.00 95.31 261 CYS A O 1
ATOM 2061 N N . SER A 1 262 ? -15.812 -21.496 19.106 1.00 95.38 262 SER A N 1
ATOM 2062 C CA . SER A 1 262 ? -15.752 -22.891 19.569 1.00 95.38 262 SER A CA 1
ATOM 2063 C C . SER A 1 262 ? -14.846 -23.800 18.734 1.00 95.38 262 SER A C 1
ATOM 2065 O O . SER A 1 262 ? -14.458 -24.850 19.225 1.00 95.38 262 SER A O 1
ATOM 2067 N N . ARG A 1 263 ? -14.526 -23.444 17.484 1.00 93.31 263 ARG A N 1
ATOM 2068 C CA . ARG A 1 263 ? -13.592 -24.210 16.635 1.00 93.31 263 ARG A CA 1
ATOM 2069 C C . ARG A 1 263 ? -12.123 -23.851 16.862 1.00 93.31 263 ARG A C 1
ATOM 2071 O O . ARG A 1 263 ? -11.262 -24.576 16.378 1.00 93.31 263 ARG A O 1
ATOM 2078 N N . HIS A 1 264 ? -11.861 -22.731 17.530 1.00 89.00 264 HIS A N 1
ATOM 2079 C CA . HIS A 1 264 ? -10.531 -22.142 17.698 1.00 89.00 264 HIS A CA 1
ATOM 2080 C C . HIS A 1 264 ? -10.126 -21.978 19.174 1.00 89.00 264 HIS A C 1
ATOM 2082 O O . HIS A 1 264 ? -9.086 -21.382 19.450 1.00 89.00 264 HIS A O 1
ATOM 2088 N N . MET A 1 265 ? -10.954 -22.476 20.100 1.00 77.25 265 MET A N 1
ATOM 2089 C CA . MET A 1 265 ? -10.615 -22.713 21.509 1.00 77.25 265 MET A CA 1
ATOM 2090 C C . MET A 1 265 ? -10.142 -24.152 21.673 1.00 77.25 265 MET A C 1
ATOM 2092 O O . MET A 1 265 ? -9.184 -24.353 22.447 1.00 77.25 265 MET A O 1
#

Mean predicted aligned error: 5.58 Å

Radius of gyration: 22.05 Å; Cα contacts (8 Å, |Δi|>4): 278; chains: 1; bounding box: 54×47×56 Å

Secondary structure (DSSP, 8-state):
--TT---PPPBHHHHHHHHHHHHHHHHH---SSPPPSGGGTT--S--S--SS-TT-BGGGTS---HHHHHHHHHHHHHHHHHHHHHHTSS----HHHHHHHTT----SSGGG---HHHHHHHHTTHHHHHHHHHHH----HHHHHHHHHHHHHHHHHHHHSSSB--TTHHHHHHHHHHHHHHT-----HHHHIIIIIHHHHHHHHHHH-SSPPB-GGGG-THHHHHHHHHHHHHHHHTT----TTSTTHHHHHHHHHHHHHHHH-

Foldseek 3Di:
DPPPDDDDFAFLLLLQVLLVVLVVCQVVDPDPDRDDSVVSVVSNDRDPPPPDDRRHGPLVPPADALQVLLFVVLQVLLVVLQVQQVVLVQFPDGSVVLCVVLVHAQDPDDPSTDGSVSSVSSLVVLVSVVVNCVVRVSRDPLNVLSSVLSPLVSLLCVQAVAFAHHPCNLVSLVSNVVSVVVNVDDQDPSNVCSNPVSCVNQVVVVVVDPDHRTHSNNVHCVVVVVLVVVLVCCCVVVPLDDDPPDPCVVVSVVVSVVVSVVVVD